Protein AF-A0A9X0H6T0-F1 (afdb_monomer)

Organism: NCBI:txid264455

Foldseek 3Di:
DPQQKFKFKAKAALQCQAPVRDRDDAFFKDFQPQADLDLDPPRFDKGFTLQWFFCPRHDPPLSIKMWIWMDGPVQWDDHPGTRMTTGGMTGTDHIDDPLVNLVVSVVCVVVSPPDDDPDDPDDDDDDDDDDDDRDIGDSVVSPPPDDDDDDDDDDPDAAEEEEREQEEAEEEANYEYEYHDQYEYEYEHNYEYHYHHNYEYEYEENYEYEEYANYEYEYEACYEYEYAHQYEYEYEYNYEYEYYACYEYEYEENYEYEEHAQYEYEYEECYEYEYAHCYEEEYEYNYEYAYAACYEYEYEHNYHYHDYHQYFYYYHDDDDDDDDDDDPRVGPDDDDDDDDD

Secondary structure (DSSP, 8-state):
----EEEEEEEE-TTSB-TTS-B--SSSEEE-TT---SSSSSSSEEEEETTEEESTTS---TTPEEEEEEEEGGG-EE-SSTTEEEESEEEEEEEE-HHHHHHHHHHHGGGG--SPPPPP---PPPS------PPEEESGGGS---------S------EEE--BS-EEE--TT-EEE--BT-EEE--TT-EEEE-TT-EEE--SS-EEEE-TT-EEE--SS-EEE--TT-EEE--TT-EEE--TT-EEE--SS-EEE--TT-EEE--SS-EEE--TT-EEE--TT-EEE--TT-EEEE-TT-EEEPPTT-EEEE-PPPPSS-----------PPPPPPP-

Radius of gyration: 29.25 Å; Cα contacts (8 Å, |Δi|>4): 950; chains: 1; bounding box: 93×57×87 Å

Solvent-accessible surface area (backbone atoms only — not comparable to full-atom values): 17623 Å² total; per-residue (Å²): 129,86,77,57,47,44,51,30,29,37,49,21,41,75,82,30,27,35,100,84,67,53,66,55,61,74,71,42,76,43,71,42,92,66,54,48,104,58,72,58,78,64,43,41,41,67,29,20,45,70,39,30,24,59,35,87,85,46,66,83,54,74,60,33,30,19,33,31,24,41,30,50,56,90,57,56,40,71,38,92,52,57,41,32,31,34,29,46,56,35,36,34,76,41,67,43,30,69,66,58,37,41,49,52,47,64,74,48,50,68,82,56,57,88,64,84,80,77,79,85,81,85,78,79,85,77,88,86,77,95,69,89,80,73,62,67,38,50,52,71,73,74,65,78,85,74,83,87,90,84,88,88,73,92,72,80,68,59,39,76,48,77,47,50,53,64,39,80,48,80,35,51,49,48,12,40,41,33,39,17,33,49,11,37,39,38,34,25,34,51,15,40,38,36,35,18,42,50,9,39,38,37,37,24,34,54,16,40,39,41,37,22,39,50,11,40,39,38,38,30,35,52,18,41,39,39,38,22,41,50,12,40,40,37,33,26,37,52,16,38,39,39,38,18,44,50,9,38,39,38,35,23,32,54,15,40,39,39,37,19,42,49,10,40,39,38,39,26,33,53,17,41,37,40,37,21,44,50,11,40,38,38,36,28,36,52,13,40,39,38,40,16,42,51,10,40,38,37,31,22,33,84,41,50,78,45,78,25,65,66,15,43,53,46,72,52,66,85,89,74,94,84,75,96,78,76,86,67,73,53,64,74,70,82,75,81,85,78,85,80,132

Mean predicted aligned error: 17.88 Å

Structure (mmCIF, N/CA/C/O backbone):
data_AF-A0A9X0H6T0-F1
#
_entry.id   AF-A0A9X0H6T0-F1
#
loop_
_atom_site.group_PDB
_atom_site.id
_atom_site.type_symbol
_atom_site.label_atom_id
_atom_site.label_alt_id
_atom_site.label_comp_id
_atom_site.label_asym_id
_atom_site.label_entity_id
_atom_site.label_seq_id
_atom_site.pdbx_PDB_ins_code
_atom_site.Cartn_x
_atom_site.Cartn_y
_atom_site.Cartn_z
_atom_site.occupancy
_atom_site.B_iso_or_equiv
_atom_site.auth_seq_id
_atom_site.auth_comp_id
_atom_site.auth_asym_id
_atom_site.auth_atom_id
_atom_site.pdbx_PDB_model_num
ATOM 1 N N . MET A 1 1 ? -39.342 -4.356 33.464 1.00 44.50 1 MET A N 1
ATOM 2 C CA . MET A 1 1 ? -38.281 -3.456 33.960 1.00 44.50 1 MET A CA 1
ATOM 3 C C . MET A 1 1 ? -37.390 -3.161 32.772 1.00 44.50 1 MET A C 1
ATOM 5 O O . MET A 1 1 ? -36.881 -4.116 32.200 1.00 44.50 1 MET A O 1
ATOM 9 N N . ASN A 1 2 ? -37.275 -1.907 32.333 1.00 51.91 2 ASN A N 1
ATOM 10 C CA . ASN A 1 2 ? -36.242 -1.563 31.354 1.00 51.91 2 ASN A CA 1
ATOM 11 C C . ASN A 1 2 ? -34.900 -1.753 32.063 1.00 51.91 2 ASN A C 1
ATOM 13 O O . ASN A 1 2 ? -34.651 -1.075 33.057 1.00 51.91 2 ASN A O 1
ATOM 17 N N . LEU A 1 3 ? -34.093 -2.724 31.628 1.00 61.84 3 LEU A N 1
ATOM 18 C CA . LEU A 1 3 ? -32.718 -2.822 32.105 1.00 61.84 3 LEU A CA 1
ATOM 19 C C . LEU A 1 3 ? -31.981 -1.597 31.572 1.00 61.84 3 LEU A C 1
ATOM 21 O O . LEU A 1 3 ? -31.844 -1.438 30.360 1.00 61.84 3 LEU A O 1
ATOM 25 N N . GLU A 1 4 ? -31.541 -0.732 32.478 1.00 87.62 4 GLU A N 1
ATOM 26 C CA . GLU A 1 4 ? -30.654 0.372 32.142 1.00 87.62 4 GLU A CA 1
ATOM 27 C C . GLU A 1 4 ? -29.337 -0.218 31.619 1.00 87.62 4 GLU A C 1
ATOM 29 O O . GLU A 1 4 ? -28.730 -1.080 32.264 1.00 87.62 4 GLU A O 1
ATOM 34 N N . LYS A 1 5 ? -28.936 0.183 30.412 1.00 90.81 5 LYS A N 1
ATOM 35 C CA . LYS A 1 5 ? -27.735 -0.305 29.726 1.00 90.81 5 LYS A CA 1
ATOM 36 C C . LYS A 1 5 ? -26.716 0.821 29.593 1.00 90.81 5 LYS A C 1
ATOM 38 O O . LYS A 1 5 ? -27.091 1.980 29.455 1.00 90.81 5 LYS A O 1
ATOM 43 N N . ALA A 1 6 ? -25.441 0.461 29.565 1.00 92.69 6 ALA A N 1
ATOM 44 C CA . ALA A 1 6 ? -24.338 1.356 29.255 1.00 92.69 6 ALA A CA 1
ATOM 45 C C . ALA A 1 6 ? -23.463 0.786 28.136 1.00 92.69 6 ALA A C 1
ATOM 47 O O . ALA A 1 6 ? -23.400 -0.431 27.943 1.00 92.69 6 ALA A O 1
ATOM 48 N N . LEU A 1 7 ? -22.771 1.673 27.419 1.00 94.38 7 LEU A N 1
ATOM 49 C CA . LEU A 1 7 ? -21.780 1.290 26.419 1.00 94.38 7 LEU A CA 1
ATOM 50 C C . LEU A 1 7 ? -20.394 1.203 27.057 1.00 94.38 7 LEU A C 1
ATOM 52 O O . LEU A 1 7 ? -19.976 2.104 27.785 1.00 94.38 7 LEU A O 1
ATOM 56 N N . VAL A 1 8 ? -19.673 0.131 26.746 1.00 94.75 8 VAL A N 1
ATOM 57 C CA . VAL A 1 8 ? -18.304 -0.110 27.197 1.00 94.75 8 VAL A CA 1
ATOM 58 C C . VAL A 1 8 ? -17.400 -0.327 25.989 1.00 94.75 8 VAL A C 1
ATOM 60 O O . VAL A 1 8 ? -17.709 -1.131 25.106 1.00 94.75 8 VAL A O 1
ATOM 63 N N . LEU A 1 9 ? -16.284 0.400 25.960 1.00 94.75 9 LEU A N 1
ATOM 64 C CA . LEU A 1 9 ? -15.280 0.355 24.905 1.00 94.75 9 LEU A CA 1
ATOM 65 C C . LEU A 1 9 ? -14.114 -0.538 25.303 1.00 94.75 9 LEU A C 1
ATOM 67 O O . LEU A 1 9 ? -13.564 -0.398 26.393 1.00 94.75 9 LEU A O 1
ATOM 71 N N . ARG A 1 10 ? -13.667 -1.402 24.400 1.00 92.81 10 ARG A N 1
ATOM 72 C CA . ARG A 1 10 ? -12.435 -2.166 24.591 1.00 92.81 10 ARG A CA 1
ATOM 73 C C . ARG A 1 10 ? -11.685 -2.358 23.284 1.00 92.81 10 ARG A C 1
ATOM 75 O O . ARG A 1 10 ? -12.195 -2.050 22.210 1.00 92.81 10 ARG A O 1
ATOM 82 N N . THR A 1 11 ? -10.498 -2.945 23.391 1.00 92.50 11 THR A N 1
ATOM 83 C CA . THR A 1 11 ? -9.749 -3.446 22.237 1.00 92.50 11 THR A CA 1
ATOM 84 C C . THR A 1 11 ? -9.553 -4.961 22.311 1.00 92.50 11 THR A C 1
ATOM 86 O O . THR A 1 11 ? -9.572 -5.559 23.397 1.00 92.50 11 THR A O 1
ATOM 89 N N . CYS A 1 12 ? -9.400 -5.564 21.137 1.00 86.75 12 CYS A N 1
ATOM 90 C CA . CYS A 1 12 ? -9.028 -6.954 20.893 1.00 86.75 12 CYS A CA 1
ATOM 91 C C . CYS A 1 12 ? -7.911 -6.991 19.833 1.00 86.75 12 CYS A C 1
ATOM 93 O O . CYS A 1 12 ? -7.719 -6.024 19.097 1.00 86.75 12 CYS A O 1
ATOM 95 N N . ALA A 1 13 ? -7.191 -8.104 19.721 1.00 81.44 13 ALA A N 1
ATOM 96 C CA . ALA A 1 13 ? -6.290 -8.376 18.605 1.00 81.44 13 ALA A CA 1
ATOM 97 C C . ALA A 1 13 ? -7.060 -8.495 17.272 1.00 81.44 13 ALA A C 1
ATOM 99 O O . ALA A 1 13 ? -8.292 -8.586 17.251 1.00 81.44 13 ALA A O 1
ATOM 100 N N . ASN A 1 14 ? -6.338 -8.526 16.147 1.00 80.06 14 ASN A N 1
ATOM 101 C CA . ASN A 1 14 ? -6.923 -8.588 14.800 1.00 80.06 14 ASN A CA 1
ATOM 102 C C . ASN A 1 14 ? -7.866 -9.789 14.573 1.00 80.06 14 ASN A C 1
ATOM 104 O O . ASN A 1 14 ? -8.837 -9.690 13.821 1.00 80.06 14 ASN A O 1
ATOM 108 N N . ASN A 1 15 ? -7.617 -10.893 15.277 1.00 74.31 15 ASN A N 1
ATOM 109 C CA . ASN A 1 15 ? -8.391 -12.130 15.274 1.00 74.31 15 ASN A CA 1
ATOM 110 C C . ASN A 1 15 ? -9.520 -12.126 16.321 1.00 74.31 15 ASN A C 1
ATOM 112 O O . ASN A 1 15 ? -10.065 -13.183 16.628 1.00 74.31 15 ASN A O 1
ATOM 116 N N . MET A 1 16 ? -9.843 -10.957 16.885 1.00 82.31 16 MET A N 1
ATOM 117 C CA . MET A 1 16 ? -10.808 -10.739 17.966 1.00 82.31 16 MET A CA 1
ATOM 118 C C . MET A 1 16 ? -10.436 -11.369 19.316 1.00 82.31 16 MET A C 1
ATOM 120 O O . MET A 1 16 ? -11.245 -11.331 20.241 1.00 82.31 16 MET A O 1
ATOM 124 N N . ALA A 1 17 ? -9.227 -11.912 19.483 1.00 73.00 17 ALA A N 1
ATOM 125 C CA . ALA A 1 17 ? -8.770 -12.393 20.784 1.00 73.00 17 ALA A CA 1
ATOM 126 C C . ALA A 1 17 ? -8.516 -11.222 21.744 1.00 73.00 17 ALA A C 1
ATOM 128 O O . ALA A 1 17 ? -7.924 -10.212 21.365 1.00 73.00 17 ALA A O 1
ATOM 129 N N . ASP A 1 18 ? -8.937 -11.344 22.998 1.00 71.62 18 ASP A N 1
ATOM 130 C CA . ASP A 1 18 ? -8.492 -10.446 24.058 1.00 71.62 18 ASP A CA 1
ATOM 131 C C . ASP A 1 18 ? -7.174 -10.902 24.705 1.00 71.62 18 ASP A C 1
ATOM 133 O O . ASP A 1 18 ? -6.607 -11.941 24.363 1.00 71.62 18 ASP A O 1
ATOM 137 N N . HIS A 1 19 ? -6.677 -10.115 25.663 1.00 64.62 19 HIS A N 1
ATOM 138 C CA . HIS A 1 19 ? -5.445 -10.405 26.404 1.00 64.62 19 HIS A CA 1
ATOM 139 C C . HIS A 1 19 ? -5.486 -11.723 27.196 1.00 64.62 19 HIS A C 1
ATOM 141 O O . HIS A 1 19 ? -4.435 -12.236 27.570 1.00 64.62 19 HIS A O 1
ATOM 147 N N . CYS A 1 20 ? -6.675 -12.279 27.441 1.00 59.59 20 CYS A N 1
ATOM 148 C CA . CYS A 1 20 ? -6.873 -13.554 28.123 1.00 59.59 20 CYS A CA 1
ATOM 149 C C . CYS A 1 20 ? -7.092 -14.717 27.138 1.00 59.59 20 CYS A C 1
ATOM 151 O O . CYS A 1 20 ? -7.359 -15.838 27.568 1.00 59.59 20 CYS A O 1
ATOM 153 N N . GLY A 1 21 ? -6.983 -14.469 25.827 1.00 55.81 21 GLY A N 1
ATOM 154 C CA . GLY A 1 21 ? -7.169 -15.469 24.778 1.00 55.81 21 GLY A CA 1
ATOM 155 C C . GLY A 1 21 ? -8.631 -15.779 24.447 1.00 55.81 21 GLY A C 1
ATOM 156 O O . GLY A 1 21 ? -8.889 -16.691 23.661 1.00 55.81 21 GLY A O 1
ATOM 157 N N . LEU A 1 22 ? -9.598 -15.041 25.005 1.00 64.00 22 LEU A N 1
ATOM 158 C CA . LEU A 1 22 ? -11.003 -15.178 24.629 1.00 64.00 22 LEU A CA 1
ATOM 159 C C . LEU A 1 22 ? -11.230 -14.488 23.284 1.00 64.00 22 LEU A C 1
ATOM 161 O O . LEU A 1 22 ? -10.976 -13.295 23.142 1.00 64.00 22 LEU A O 1
ATOM 165 N N . VAL A 1 23 ? -11.753 -15.224 22.304 1.00 70.19 23 VAL A N 1
ATOM 166 C CA . VAL A 1 23 ? -12.129 -14.662 21.002 1.00 70.19 23 VAL A CA 1
ATOM 167 C C . VAL A 1 23 ? -13.522 -14.045 21.094 1.00 70.19 23 VAL A C 1
ATOM 169 O O . VAL A 1 23 ? -14.511 -14.741 21.333 1.00 70.19 23 VAL A O 1
ATOM 172 N N . TRP A 1 24 ? -13.593 -12.731 20.907 1.00 74.75 24 TRP A N 1
ATOM 173 C CA . TRP A 1 24 ? -14.830 -11.967 20.953 1.00 74.75 24 TRP A CA 1
ATOM 174 C C . TRP A 1 24 ? -15.648 -12.162 19.666 1.00 74.75 24 TRP A C 1
ATOM 176 O O . TRP A 1 24 ? -15.104 -12.092 18.562 1.00 74.75 24 TRP A O 1
ATOM 186 N N . PRO A 1 25 ? -16.966 -12.391 19.769 1.00 67.06 25 PRO A N 1
ATOM 187 C CA . PRO A 1 25 ? -17.835 -12.439 18.604 1.00 67.06 25 PRO A CA 1
ATOM 188 C C . PRO A 1 25 ? -18.005 -11.051 17.976 1.00 67.06 25 PRO A C 1
ATOM 190 O O . PRO A 1 25 ? -17.952 -10.034 18.662 1.00 67.06 25 PRO A O 1
ATOM 193 N N . VAL A 1 26 ? -18.280 -11.009 16.672 1.00 60.22 26 VAL A N 1
ATOM 194 C CA . VAL A 1 26 ? -18.415 -9.746 15.924 1.00 60.22 26 VAL A CA 1
ATOM 195 C C . VAL A 1 26 ? -19.796 -9.090 16.104 1.00 60.22 26 VAL A C 1
ATOM 197 O O . VAL A 1 26 ? -19.906 -7.874 15.990 1.00 60.22 26 VAL A O 1
ATOM 200 N N . SER A 1 27 ? -20.852 -9.855 16.418 1.00 57.66 27 SER A N 1
ATOM 201 C CA . SER A 1 27 ? -22.222 -9.313 16.537 1.00 57.66 27 SER A CA 1
ATOM 202 C C . SER A 1 27 ? -23.197 -10.194 17.338 1.00 57.66 27 SER A C 1
ATOM 204 O O . SER A 1 27 ? -24.360 -10.353 16.970 1.00 57.66 27 SER A O 1
ATOM 206 N N . VAL A 1 28 ? -22.746 -10.788 18.449 1.00 74.50 28 VAL A N 1
ATOM 207 C CA . VAL A 1 28 ? -23.616 -11.525 19.390 1.00 74.50 28 VAL A CA 1
ATOM 208 C C . VAL A 1 28 ? -23.174 -11.320 20.845 1.00 74.50 28 VAL A C 1
ATOM 210 O O . VAL A 1 28 ? -22.251 -10.560 21.141 1.00 74.50 28 VAL A O 1
ATOM 213 N N . THR A 1 29 ? -23.866 -11.974 21.779 1.00 77.81 29 THR A N 1
ATOM 214 C CA . THR A 1 29 ? -23.509 -11.996 23.199 1.00 77.81 29 THR A CA 1
ATOM 215 C C . THR A 1 29 ? -22.153 -12.664 23.436 1.00 77.81 29 THR A C 1
ATOM 217 O O . THR A 1 29 ? -21.866 -13.724 22.886 1.00 77.81 29 THR A O 1
ATOM 220 N N . VAL A 1 30 ? -21.358 -12.061 24.314 1.00 77.19 30 VAL A N 1
ATOM 221 C CA . VAL A 1 30 ? -20.080 -12.568 24.821 1.00 77.19 30 VAL A CA 1
ATOM 222 C C . VAL A 1 30 ? -20.158 -12.710 26.335 1.00 77.19 30 VAL A C 1
ATOM 224 O O . VAL A 1 30 ? -20.736 -11.855 27.005 1.00 77.19 30 VAL A O 1
ATOM 227 N N . GLU A 1 31 ? -19.598 -13.789 26.878 1.00 76.75 31 GLU A N 1
ATOM 228 C CA . GLU A 1 31 ? -19.676 -14.109 28.304 1.00 76.75 31 GLU A CA 1
ATOM 229 C C . GLU A 1 31 ? -18.356 -14.682 28.832 1.00 76.75 31 GLU A C 1
ATOM 231 O O . GLU A 1 31 ? -17.746 -15.555 28.210 1.00 76.75 31 GLU A O 1
ATOM 236 N N . CYS A 1 32 ? -17.937 -14.223 30.013 1.00 71.81 32 CYS A N 1
ATOM 237 C CA . CYS A 1 32 ? -16.833 -14.806 30.764 1.00 71.81 32 CYS A CA 1
ATOM 238 C C . CYS A 1 32 ? -17.325 -15.997 31.602 1.00 71.81 32 CYS A C 1
ATOM 240 O O . CYS A 1 32 ? -18.041 -15.827 32.587 1.00 71.81 32 CYS A O 1
ATOM 242 N N . ARG A 1 33 ? -16.892 -17.215 31.251 1.00 65.06 33 ARG A N 1
ATOM 243 C CA . ARG A 1 33 ? -17.292 -18.457 31.948 1.00 65.06 33 ARG A CA 1
ATOM 244 C C . ARG A 1 33 ? -16.685 -18.625 33.342 1.00 65.06 33 ARG A C 1
ATOM 246 O O . ARG A 1 33 ? -17.201 -19.399 34.139 1.00 65.06 33 ARG A O 1
ATOM 253 N N . HIS A 1 34 ? -15.594 -17.921 33.628 1.00 71.50 34 HIS A N 1
ATOM 254 C CA . HIS A 1 34 ? -14.871 -17.994 34.900 1.00 71.50 34 HIS A CA 1
ATOM 255 C C . HIS A 1 34 ? -15.096 -16.742 35.752 1.00 71.50 34 HIS A C 1
ATOM 257 O O . HIS A 1 34 ? -14.204 -16.341 36.489 1.00 71.50 34 HIS A O 1
ATOM 263 N N . TRP A 1 35 ? -16.267 -16.112 35.623 1.00 76.12 35 TRP A N 1
ATOM 264 C CA . TRP A 1 35 ? -16.598 -14.852 36.282 1.00 76.12 35 TRP A CA 1
ATOM 265 C C . TRP A 1 35 ? -16.387 -14.882 37.800 1.00 76.12 35 TRP A C 1
ATOM 267 O O . TRP A 1 35 ? -16.868 -15.778 38.495 1.00 76.12 35 TRP A O 1
ATOM 277 N N . GLN A 1 36 ? -15.727 -13.844 38.317 1.00 71.12 36 GLN A N 1
ATOM 278 C CA . GLN A 1 36 ? -15.657 -13.549 39.743 1.00 71.12 36 GLN A CA 1
ATOM 279 C C . GLN A 1 36 ? -15.998 -12.073 40.001 1.00 71.12 36 GLN A C 1
ATOM 281 O O . GLN A 1 36 ? -15.315 -11.195 39.460 1.00 71.12 36 GLN A O 1
ATOM 286 N N . PRO A 1 37 ? -16.991 -11.766 40.861 1.00 85.44 37 PRO A N 1
ATOM 287 C CA . PRO A 1 37 ? -17.432 -10.400 41.143 1.00 85.44 37 PRO A CA 1
ATOM 288 C C . PRO A 1 37 ? -16.488 -9.682 42.124 1.00 85.44 37 PRO A C 1
ATOM 290 O O . PRO A 1 37 ? -16.865 -9.279 43.222 1.00 85.44 37 PRO A O 1
ATOM 293 N N . THR A 1 38 ? -15.225 -9.549 41.730 1.00 83.38 38 THR A N 1
ATOM 294 C CA . THR A 1 38 ? -14.158 -8.875 42.477 1.00 83.38 38 THR A CA 1
ATOM 295 C C . THR A 1 38 ? -13.720 -7.606 41.748 1.00 83.38 38 THR A C 1
ATOM 297 O O . THR A 1 38 ? -13.957 -7.449 40.550 1.00 83.38 38 THR A O 1
ATOM 300 N N . LYS A 1 39 ? -13.023 -6.712 42.458 1.00 82.44 39 LYS A N 1
ATOM 301 C CA . LYS A 1 39 ? -12.388 -5.522 41.863 1.00 82.44 39 LYS A CA 1
ATOM 302 C C . LYS A 1 39 ? -11.040 -5.811 41.182 1.00 82.44 39 LYS A C 1
ATOM 304 O O . LYS A 1 39 ? -10.372 -4.879 40.757 1.00 82.44 39 LYS A O 1
ATOM 309 N N . ALA A 1 40 ? -10.624 -7.074 41.104 1.00 72.00 40 ALA A N 1
ATOM 310 C CA . ALA A 1 40 ? -9.456 -7.471 40.323 1.00 72.00 40 ALA A CA 1
ATOM 311 C C . ALA A 1 40 ? -9.839 -7.600 38.839 1.00 72.00 40 ALA A C 1
ATOM 313 O O . ALA A 1 40 ? -10.963 -8.005 38.543 1.00 72.00 40 ALA A O 1
ATOM 314 N N . HIS A 1 41 ? -8.916 -7.286 37.922 1.00 67.56 41 HIS A N 1
ATOM 315 C CA . HIS A 1 41 ? -9.135 -7.382 36.464 1.00 67.56 41 HIS A CA 1
ATOM 316 C C . HIS A 1 41 ? -9.386 -8.804 35.975 1.00 67.56 41 HIS A C 1
ATOM 318 O O . HIS A 1 41 ? -10.102 -9.013 35.000 1.00 67.56 41 HIS A O 1
ATOM 324 N N . GLU A 1 42 ? -8.791 -9.783 36.648 1.00 69.56 42 GLU A N 1
ATOM 325 C CA . GLU A 1 42 ? -8.946 -11.191 36.316 1.00 69.56 42 GLU A CA 1
ATOM 326 C C . GLU A 1 42 ? -10.410 -11.641 36.393 1.00 69.56 42 GLU A C 1
ATOM 328 O O . GLU A 1 42 ? -11.246 -11.065 37.105 1.00 69.56 42 GLU A O 1
ATOM 333 N N . ASN A 1 43 ? -10.712 -12.727 35.682 1.00 69.75 43 ASN A N 1
ATOM 334 C CA . ASN A 1 43 ? -11.974 -13.443 35.834 1.00 69.75 43 ASN A CA 1
ATOM 335 C C . ASN A 1 43 ? -13.197 -12.556 35.540 1.00 69.75 43 ASN A C 1
ATOM 337 O O . ASN A 1 43 ? -14.196 -12.568 36.258 1.00 69.75 43 ASN A O 1
ATOM 341 N N . GLY A 1 44 ? -13.104 -11.755 34.480 1.00 74.44 44 GLY A N 1
ATOM 342 C CA . GLY A 1 44 ? -14.188 -10.937 33.956 1.00 74.44 44 GLY A CA 1
ATOM 343 C C . GLY A 1 44 ? -13.825 -10.297 32.622 1.00 74.44 44 GLY A C 1
ATOM 344 O O . GLY A 1 44 ? -12.665 -10.287 32.217 1.00 74.4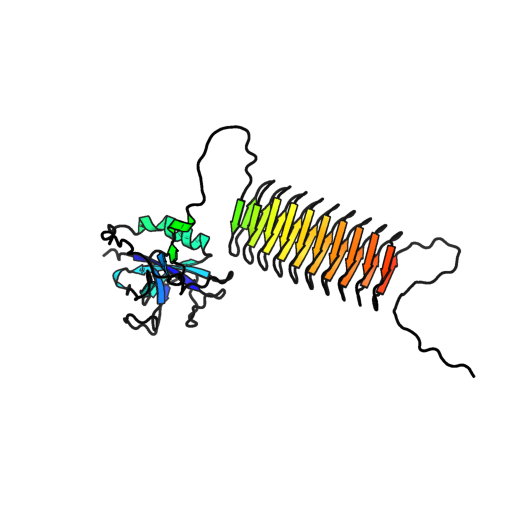4 44 GLY A O 1
ATOM 345 N N . LEU A 1 45 ? -14.833 -9.785 31.924 1.00 84.38 45 LEU A N 1
ATOM 346 C CA . LEU A 1 45 ? -14.636 -8.924 30.761 1.00 84.38 45 LEU A CA 1
ATOM 347 C C . LEU A 1 45 ? -14.411 -7.495 31.267 1.00 84.38 45 LEU A C 1
ATOM 349 O O . LEU A 1 45 ? -15.005 -7.115 32.276 1.00 84.38 45 LEU A O 1
ATOM 353 N N . ALA A 1 46 ? -13.586 -6.707 30.580 1.00 88.69 46 ALA A N 1
ATOM 354 C CA . ALA A 1 46 ? -13.270 -5.347 31.004 1.00 88.69 46 ALA A CA 1
ATOM 355 C C . ALA A 1 46 ? -13.213 -4.366 29.829 1.00 88.69 46 ALA A C 1
ATOM 357 O O . ALA A 1 46 ? -12.961 -4.753 28.684 1.00 88.69 46 ALA A O 1
ATOM 358 N N . GLY A 1 47 ? -13.438 -3.090 30.134 1.00 91.31 47 GLY A N 1
ATOM 359 C CA . GLY A 1 47 ? -13.304 -1.986 29.191 1.00 91.31 47 GLY A CA 1
ATOM 360 C C . GLY A 1 47 ? -13.625 -0.635 29.827 1.00 91.31 47 GLY A C 1
ATOM 361 O O . GLY A 1 47 ? -13.930 -0.551 31.017 1.00 91.31 47 GLY A O 1
ATOM 362 N N . LEU A 1 48 ? -13.562 0.419 29.019 1.00 93.56 48 LEU A N 1
ATOM 363 C CA . LEU A 1 48 ? -13.843 1.792 29.417 1.00 93.56 48 LEU A CA 1
ATOM 364 C C . LEU A 1 48 ? -15.330 2.106 29.320 1.00 93.56 48 LEU A C 1
ATOM 366 O O . LEU A 1 48 ? -15.919 2.076 28.234 1.00 93.56 48 LEU A O 1
ATOM 370 N N . LEU A 1 49 ? -15.925 2.470 30.449 1.00 93.50 49 LEU A N 1
ATOM 371 C CA . LEU A 1 49 ? -17.298 2.941 30.509 1.00 93.50 49 LEU A CA 1
ATOM 372 C C . LEU A 1 49 ? -17.435 4.232 29.690 1.00 93.50 49 LEU A C 1
ATOM 374 O O . LEU A 1 49 ? -16.686 5.188 29.882 1.00 93.50 49 LEU A O 1
ATOM 378 N N . TRP A 1 50 ? -18.372 4.243 28.742 1.00 90.62 50 TRP A N 1
ATOM 379 C CA . TRP A 1 50 ? -18.577 5.327 27.771 1.00 90.62 50 TRP A CA 1
ATOM 380 C C . TRP A 1 50 ? -17.350 5.673 26.917 1.00 90.62 50 TRP A C 1
ATOM 382 O O . TRP A 1 50 ? -17.323 6.734 26.296 1.00 90.62 50 TRP A O 1
ATOM 392 N N . GLY A 1 51 ? -16.342 4.795 26.874 1.00 88.12 51 GLY A N 1
ATOM 393 C CA . GLY A 1 51 ? -15.076 5.083 26.207 1.00 88.12 51 GLY A CA 1
ATOM 394 C C . GLY A 1 51 ? -14.327 6.264 26.821 1.00 88.12 51 GLY A C 1
ATOM 395 O O . GLY A 1 51 ? -13.683 7.001 26.086 1.00 88.12 51 GLY A O 1
ATOM 396 N N . VAL A 1 52 ? -14.438 6.474 28.136 1.00 86.62 52 VAL A N 1
ATOM 397 C CA . VAL A 1 52 ? -13.712 7.525 28.860 1.00 86.62 52 VAL A CA 1
ATOM 398 C C . VAL A 1 52 ? -12.910 6.887 29.987 1.00 86.62 52 VAL A C 1
ATOM 400 O O . VAL A 1 52 ? -13.475 6.156 30.795 1.00 86.62 52 VAL A O 1
ATOM 403 N N . GLY A 1 53 ? -11.607 7.164 30.060 1.00 87.38 53 GLY A N 1
ATOM 404 C CA . GLY A 1 53 ? -10.750 6.701 31.153 1.00 87.38 53 GLY A CA 1
ATOM 405 C C . GLY A 1 53 ? -9.304 6.445 30.741 1.00 87.38 53 GLY A C 1
ATOM 406 O O . GLY A 1 53 ? -8.791 7.044 29.801 1.00 87.38 53 GLY A O 1
ATOM 407 N N . THR A 1 54 ? -8.612 5.572 31.469 1.00 82.00 54 THR A N 1
ATOM 408 C CA . THR A 1 54 ? -7.209 5.244 31.178 1.00 82.00 54 THR A CA 1
ATOM 409 C C . THR A 1 54 ? -7.056 4.509 29.842 1.00 82.00 54 THR A C 1
ATOM 411 O O . THR A 1 54 ? -7.793 3.572 29.549 1.00 82.00 54 THR A O 1
ATOM 414 N N . SER A 1 55 ? -6.064 4.884 29.031 1.00 79.75 55 SER A N 1
ATOM 415 C CA . SER A 1 55 ? -5.736 4.139 27.805 1.00 79.75 55 SER A CA 1
ATOM 416 C C . SER A 1 55 ? -4.828 2.927 28.049 1.00 79.75 55 SER A C 1
ATOM 418 O O . SER A 1 55 ? -4.629 2.131 27.137 1.00 79.75 55 SER A O 1
ATOM 420 N N . ALA A 1 56 ? -4.310 2.742 29.271 1.00 78.81 56 ALA A N 1
ATOM 421 C CA . ALA A 1 56 ? -3.281 1.743 29.586 1.00 78.81 56 ALA A CA 1
ATOM 422 C C . ALA A 1 56 ? -3.692 0.281 29.306 1.00 78.81 56 ALA A C 1
ATOM 424 O O . ALA A 1 56 ? -2.831 -0.583 29.167 1.00 78.81 56 ALA A O 1
ATOM 425 N N . PHE A 1 57 ? -4.997 0.007 29.218 1.00 78.81 57 PHE A N 1
ATOM 426 C CA . PHE A 1 57 ? -5.565 -1.321 28.942 1.00 78.81 57 PHE A CA 1
ATOM 427 C C . PHE A 1 57 ? -6.154 -1.437 27.531 1.00 78.81 57 PHE A C 1
ATOM 429 O O . PHE A 1 57 ? -6.845 -2.407 27.217 1.00 78.81 57 PHE A O 1
ATOM 436 N N . LEU A 1 58 ? -5.913 -0.436 26.682 1.00 85.56 58 LEU A N 1
ATOM 437 C CA . LEU A 1 58 ? -6.273 -0.468 25.277 1.00 85.56 58 LEU A CA 1
ATOM 438 C C . LEU A 1 58 ? -5.023 -0.717 24.439 1.00 85.56 58 LEU A C 1
ATOM 440 O O . LEU A 1 58 ? -3.982 -0.091 24.623 1.00 85.56 58 LEU A O 1
ATOM 444 N N . SER A 1 59 ? -5.136 -1.622 23.477 1.00 79.38 59 SER A N 1
ATOM 445 C CA . SER A 1 59 ? -4.112 -1.805 22.470 1.00 79.38 59 SER A CA 1
ATOM 4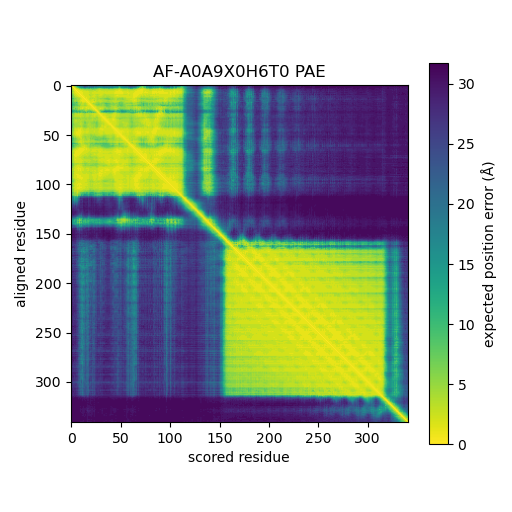46 C C . SER A 1 59 ? -4.124 -0.630 21.496 1.00 79.38 59 SER A C 1
ATOM 448 O O . SER A 1 59 ? -5.139 -0.322 20.872 1.00 79.38 59 SER A O 1
ATOM 450 N N . VAL A 1 60 ? -2.961 -0.002 21.346 1.00 70.06 60 VAL A N 1
ATOM 451 C CA . VAL A 1 60 ? -2.693 1.026 20.331 1.00 70.06 60 VAL A CA 1
ATOM 452 C C . VAL A 1 60 ? -2.093 0.434 19.052 1.00 70.06 60 VAL A C 1
ATOM 454 O O . VAL A 1 60 ? -1.670 1.179 18.170 1.00 70.06 60 VAL A O 1
ATOM 457 N N . HIS A 1 61 ? -2.031 -0.899 18.936 1.00 69.31 61 HIS A N 1
ATOM 458 C CA . HIS A 1 61 ? -1.589 -1.540 17.702 1.00 69.31 61 HIS A CA 1
ATOM 459 C C . HIS A 1 61 ? -2.541 -1.189 16.555 1.00 69.31 61 HIS A C 1
ATOM 461 O O . HIS A 1 61 ? -3.759 -1.154 16.726 1.00 69.31 61 HIS A O 1
ATOM 467 N N . ALA A 1 62 ? -1.979 -0.932 15.372 1.00 63.22 62 ALA A N 1
ATOM 468 C CA . ALA A 1 62 ? -2.743 -0.497 14.202 1.00 63.22 62 ALA A CA 1
ATOM 469 C C . ALA A 1 62 ? -3.773 -1.539 13.722 1.00 63.22 62 ALA A C 1
ATOM 471 O O . ALA A 1 62 ? -4.732 -1.188 13.040 1.00 63.22 62 ALA A O 1
ATOM 472 N N . ASP A 1 63 ? -3.589 -2.812 14.076 1.00 69.38 63 ASP A N 1
ATOM 473 C CA . ASP A 1 63 ? -4.491 -3.917 13.756 1.00 69.38 63 ASP A CA 1
ATOM 474 C C . ASP A 1 63 ? -5.440 -4.293 14.912 1.00 69.38 63 ASP A C 1
ATOM 476 O O . ASP A 1 63 ? -6.215 -5.246 14.785 1.00 69.38 63 ASP A O 1
ATOM 480 N N . ALA A 1 64 ? -5.424 -3.545 16.023 1.00 80.69 64 ALA A N 1
ATOM 481 C CA . ALA A 1 64 ? -6.349 -3.754 17.128 1.00 80.69 64 ALA A CA 1
ATOM 482 C C . ALA A 1 64 ? -7.798 -3.468 16.700 1.00 80.69 64 ALA A C 1
ATOM 484 O O . ALA A 1 64 ? -8.108 -2.466 16.052 1.00 80.69 64 ALA A O 1
ATOM 485 N N . ARG A 1 65 ? -8.714 -4.344 17.106 1.00 87.56 65 ARG A N 1
ATOM 486 C CA . ARG A 1 65 ? -10.155 -4.201 16.896 1.00 87.56 65 ARG A CA 1
ATOM 487 C C . ARG A 1 65 ? -10.768 -3.449 18.058 1.00 87.56 65 ARG A C 1
ATOM 489 O O . ARG A 1 65 ? -10.663 -3.896 19.196 1.00 87.56 65 ARG A O 1
ATOM 496 N N . TRP A 1 66 ? -11.426 -2.335 17.771 1.00 91.56 66 TRP A N 1
ATOM 497 C CA . TRP A 1 66 ? -12.156 -1.547 18.755 1.00 91.56 66 TRP A CA 1
ATOM 498 C C . TRP A 1 66 ? -13.589 -2.054 18.824 1.00 91.56 66 TRP A C 1
ATOM 500 O O . TRP A 1 66 ? -14.313 -2.057 17.828 1.00 91.56 66 TRP A O 1
ATOM 510 N N . VAL A 1 67 ? -13.977 -2.516 20.006 1.00 91.75 67 VAL A N 1
ATOM 511 C CA . VAL A 1 67 ? -15.262 -3.164 20.253 1.00 91.75 67 VAL A CA 1
ATOM 512 C C . VAL A 1 67 ? -16.068 -2.287 21.199 1.00 91.75 67 VAL A C 1
ATOM 514 O O . VAL A 1 67 ? -15.611 -1.985 22.303 1.00 91.75 67 VAL A O 1
ATOM 517 N N . VAL A 1 68 ? -17.273 -1.905 20.776 1.00 93.62 68 VAL A N 1
ATOM 518 C CA . VAL A 1 68 ? -18.282 -1.318 21.661 1.00 93.62 68 VAL A CA 1
ATOM 519 C C . VAL A 1 68 ? -19.285 -2.403 21.999 1.00 93.62 68 VAL A C 1
ATOM 521 O O . VAL A 1 68 ? -19.843 -3.065 21.117 1.00 93.62 68 VAL A O 1
ATOM 524 N N . CYS A 1 69 ? -19.521 -2.587 23.288 1.00 92.44 69 CYS A N 1
ATOM 525 C CA . CYS A 1 69 ? -20.494 -3.542 23.779 1.00 92.44 69 CYS A CA 1
ATOM 526 C C . CYS A 1 69 ? -21.463 -2.889 24.764 1.00 92.44 69 CYS A C 1
ATOM 528 O O . CYS A 1 69 ? -21.108 -1.969 25.497 1.00 92.44 69 CYS A O 1
ATOM 530 N N . GLU A 1 70 ? -22.704 -3.356 24.748 1.00 92.81 70 GLU A N 1
ATOM 531 C CA . GLU A 1 70 ? -23.728 -2.992 25.715 1.00 92.81 70 GLU A CA 1
ATOM 532 C C . GLU A 1 70 ? -23.674 -3.919 26.926 1.00 92.81 70 GLU A C 1
ATOM 534 O O . GLU A 1 70 ? -23.641 -5.148 26.789 1.00 92.81 70 GLU A O 1
ATOM 539 N N . VAL A 1 71 ? -23.757 -3.325 28.112 1.00 92.50 71 VAL A N 1
ATOM 540 C CA . VAL A 1 71 ? -23.779 -4.031 29.394 1.00 92.50 71 VAL A CA 1
ATOM 541 C C . VAL A 1 71 ? -24.901 -3.461 30.255 1.00 92.50 71 VAL A C 1
ATOM 543 O O . VAL A 1 71 ? -25.153 -2.258 30.219 1.00 92.50 71 VAL A O 1
ATOM 546 N N . ALA A 1 72 ? -25.597 -4.299 31.024 1.00 90.12 72 ALA A N 1
ATOM 547 C CA . ALA A 1 72 ? -26.560 -3.801 32.003 1.00 90.12 72 ALA A CA 1
ATOM 548 C C . ALA A 1 72 ? -25.821 -3.060 33.127 1.00 90.12 72 ALA A C 1
ATOM 550 O O . ALA A 1 72 ? -24.843 -3.573 33.664 1.00 90.12 72 ALA A O 1
ATOM 551 N N . VAL A 1 73 ? -26.296 -1.874 33.512 1.00 90.19 73 VAL A N 1
ATOM 552 C CA . VAL A 1 73 ? -25.640 -1.040 34.536 1.00 90.19 73 VAL A CA 1
ATOM 553 C C . VAL A 1 73 ? -25.524 -1.775 35.874 1.00 90.19 73 VAL A C 1
ATOM 555 O O . VAL A 1 73 ? -24.512 -1.649 36.557 1.00 90.19 73 VAL A O 1
ATOM 558 N N . ALA A 1 74 ? -26.518 -2.600 36.215 1.00 90.38 74 ALA A N 1
ATOM 559 C CA . ALA A 1 74 ? -26.518 -3.418 37.428 1.00 90.38 74 ALA A CA 1
ATOM 560 C C . ALA A 1 74 ? -25.410 -4.492 37.464 1.00 90.38 74 ALA A C 1
ATOM 562 O O . ALA A 1 74 ? -25.057 -4.952 38.548 1.00 90.38 74 ALA A O 1
ATOM 563 N N . ASP A 1 75 ? -24.852 -4.865 36.308 1.00 90.81 75 ASP A N 1
ATOM 564 C CA . ASP A 1 75 ? -23.833 -5.914 36.178 1.00 90.81 75 ASP A CA 1
ATOM 565 C C . ASP A 1 75 ? -22.398 -5.346 36.141 1.00 90.81 75 ASP A C 1
ATOM 567 O O . ASP A 1 75 ? -21.431 -6.103 36.010 1.00 90.81 75 ASP A O 1
ATOM 571 N N . LEU A 1 76 ? -22.238 -4.019 36.234 1.00 93.31 76 LEU A N 1
ATOM 572 C CA . LEU A 1 76 ? -20.942 -3.343 36.175 1.00 93.31 76 LEU A CA 1
ATOM 573 C C . LEU A 1 76 ? -20.271 -3.262 37.552 1.00 93.31 76 LEU A C 1
ATOM 575 O O . LEU A 1 76 ? -20.837 -2.752 38.519 1.00 93.31 76 LEU A O 1
ATOM 579 N N . ILE A 1 77 ? -19.003 -3.667 37.615 1.00 91.12 77 ILE A N 1
ATOM 580 C CA . ILE A 1 77 ? -18.112 -3.445 38.758 1.00 91.12 77 ILE A CA 1
ATOM 581 C C . ILE A 1 77 ? -17.068 -2.403 38.359 1.00 91.12 77 ILE A C 1
ATOM 583 O O . ILE A 1 77 ? -16.256 -2.651 37.472 1.00 91.12 77 ILE A O 1
ATOM 587 N N . ALA A 1 78 ? -17.055 -1.246 39.021 1.00 92.94 78 ALA A N 1
ATOM 588 C CA . ALA A 1 78 ? -16.008 -0.247 38.811 1.00 92.94 78 ALA A CA 1
ATOM 589 C C . ALA A 1 78 ? -14.649 -0.759 39.321 1.00 92.94 78 ALA A C 1
ATOM 591 O O . ALA A 1 78 ? -14.544 -1.244 40.456 1.00 92.94 78 ALA A O 1
ATOM 592 N N . LEU A 1 79 ? -13.622 -0.638 38.482 1.00 87.69 79 LEU A N 1
ATOM 593 C CA . LEU A 1 79 ? -12.238 -0.981 38.804 1.00 87.69 79 LEU A CA 1
ATOM 594 C C . LEU A 1 79 ? -11.503 0.241 39.382 1.00 87.69 79 LEU A C 1
ATOM 596 O O . LEU A 1 79 ? -12.022 1.356 39.376 1.00 87.69 79 LEU A O 1
ATOM 600 N N . SER A 1 80 ? -10.321 0.022 39.962 1.00 87.06 80 SER A N 1
ATOM 601 C CA . SER A 1 80 ? -9.506 1.087 40.572 1.00 87.06 80 SER A CA 1
ATOM 602 C C . SER A 1 80 ? -9.023 2.129 39.565 1.00 87.06 80 SER A C 1
ATOM 604 O O . SER A 1 80 ? -8.786 3.283 39.915 1.00 87.06 80 SER A O 1
ATOM 606 N N . GLU A 1 81 ? -8.850 1.713 38.320 1.00 87.06 81 GLU A N 1
ATOM 607 C CA . GLU A 1 81 ? -8.325 2.520 37.242 1.00 87.06 81 GLU A CA 1
ATOM 608 C C . GLU A 1 81 ? -9.420 3.383 36.624 1.00 87.06 81 GLU A C 1
ATOM 610 O O . GLU A 1 81 ? -10.548 2.941 36.405 1.00 87.06 81 GLU A O 1
ATOM 615 N N . SER A 1 82 ? -9.064 4.633 36.326 1.00 85.94 82 SER A N 1
ATOM 616 C CA . SER A 1 82 ? -10.001 5.642 35.834 1.00 85.94 82 SER A CA 1
ATOM 617 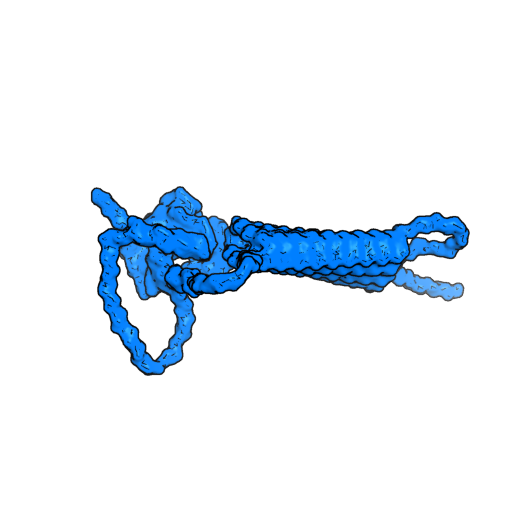C C . SER A 1 82 ? -10.838 5.124 34.660 1.00 85.94 82 SER A C 1
ATOM 619 O O . SER A 1 82 ? -10.287 4.727 33.632 1.00 85.94 82 SER A O 1
ATOM 621 N N . GLY A 1 83 ? -12.164 5.125 34.825 1.00 87.06 83 GLY A N 1
ATOM 622 C CA . GLY A 1 83 ? -13.136 4.762 33.789 1.00 87.06 83 GLY A CA 1
ATOM 623 C C . GLY A 1 83 ? -13.268 3.269 33.468 1.00 87.06 83 GLY A C 1
ATOM 624 O O . GLY A 1 83 ? -14.137 2.898 32.679 1.00 87.06 83 GLY A O 1
ATOM 625 N N . MET A 1 84 ? -12.456 2.401 34.076 1.00 89.75 84 MET A N 1
ATOM 626 C CA . MET A 1 84 ? -12.497 0.962 33.820 1.00 89.75 84 MET A CA 1
ATOM 627 C C . MET A 1 84 ? -13.641 0.284 34.583 1.00 89.75 84 MET A C 1
ATOM 629 O O . MET A 1 84 ? -13.850 0.505 35.778 1.00 89.75 84 MET A O 1
ATOM 633 N N . VAL A 1 85 ? -14.363 -0.595 33.891 1.00 94.31 85 VAL A N 1
ATOM 634 C CA . VAL A 1 85 ? -15.430 -1.426 34.458 1.00 94.31 85 VAL A CA 1
ATOM 635 C C . VAL A 1 85 ? -15.232 -2.891 34.096 1.00 94.31 85 VAL A C 1
ATOM 637 O O . VAL A 1 85 ? -14.736 -3.210 33.015 1.00 94.31 85 VAL A O 1
ATOM 640 N N . LYS A 1 86 ? -15.654 -3.778 35.000 1.00 89.50 86 LYS A N 1
ATOM 641 C CA . LYS A 1 86 ? -15.662 -5.233 34.836 1.00 89.50 86 LYS A CA 1
ATOM 642 C C . LYS A 1 86 ? -17.087 -5.773 34.801 1.00 89.50 86 LYS A C 1
ATOM 644 O O . LYS A 1 86 ? -17.939 -5.285 35.538 1.00 89.50 86 LYS A O 1
ATOM 649 N N . PHE A 1 87 ? -17.340 -6.787 33.981 1.00 90.81 87 PHE A N 1
ATOM 650 C CA . PHE A 1 87 ? -18.667 -7.383 33.798 1.00 90.81 87 PHE A CA 1
ATOM 651 C C . PHE A 1 87 ? -18.582 -8.847 33.351 1.00 90.81 87 PHE A C 1
ATOM 653 O O . PHE A 1 87 ? -17.579 -9.292 32.788 1.00 90.81 87 PHE A O 1
ATOM 660 N N . GLN A 1 88 ? -19.649 -9.610 33.602 1.00 83.50 88 GLN A N 1
ATOM 661 C CA . GLN A 1 88 ? -19.719 -11.028 33.233 1.00 83.50 88 GLN A CA 1
ATOM 662 C C . GLN A 1 88 ? -20.075 -11.232 31.758 1.00 83.50 88 GLN A C 1
ATOM 664 O O . GLN A 1 88 ? -19.503 -12.098 31.095 1.00 83.50 88 GLN A O 1
ATOM 669 N N . ARG A 1 89 ? -21.043 -10.465 31.250 1.00 83.00 89 ARG A N 1
ATOM 670 C CA . ARG A 1 89 ? -21.651 -10.672 29.933 1.00 83.00 89 ARG A CA 1
ATOM 671 C C . ARG A 1 89 ? -21.934 -9.339 29.259 1.00 83.00 89 ARG A C 1
ATOM 673 O O . ARG A 1 89 ? -22.315 -8.383 29.926 1.00 83.00 89 ARG A O 1
ATOM 680 N N . ALA A 1 90 ? -21.779 -9.293 27.942 1.00 88.50 90 ALA A N 1
ATOM 681 C CA . ALA A 1 90 ? -22.086 -8.117 27.138 1.00 88.50 90 ALA A CA 1
ATOM 682 C C . ALA A 1 90 ? -22.681 -8.497 25.784 1.00 88.50 90 ALA A C 1
ATOM 684 O O . ALA A 1 90 ? -22.541 -9.629 25.318 1.00 88.50 90 ALA A O 1
ATOM 685 N N . GLN A 1 91 ? -23.340 -7.540 25.139 1.00 87.00 91 GLN A N 1
ATOM 686 C CA . GLN A 1 91 ? -23.767 -7.649 23.750 1.00 87.00 91 GLN A CA 1
ATOM 687 C C . GLN A 1 91 ? -22.846 -6.797 22.884 1.00 87.00 91 GLN A C 1
ATOM 689 O O . GLN A 1 91 ? -22.773 -5.589 23.078 1.00 87.00 91 GLN A O 1
ATOM 694 N N . VAL A 1 92 ? -22.134 -7.410 21.939 1.00 87.31 92 VAL A N 1
ATOM 695 C CA . VAL A 1 92 ? -21.311 -6.652 20.989 1.00 87.31 92 VAL A CA 1
ATOM 696 C C . VAL A 1 92 ? -22.233 -5.923 20.016 1.00 87.31 92 VAL A C 1
ATOM 698 O O . VAL A 1 92 ? -23.046 -6.560 19.348 1.00 87.31 92 VAL A O 1
ATOM 701 N N . VAL A 1 93 ? -22.121 -4.594 19.971 1.00 87.50 93 VAL A N 1
ATOM 702 C CA . VAL A 1 93 ? -22.966 -3.727 19.131 1.00 87.50 93 VAL A CA 1
ATOM 703 C C . VAL A 1 93 ? -22.184 -3.012 18.036 1.00 87.50 93 VAL A C 1
ATOM 705 O O . VAL A 1 93 ? -22.768 -2.616 17.035 1.00 87.50 93 VAL A O 1
ATOM 708 N N . HIS A 1 94 ? -20.863 -2.898 18.189 1.00 86.56 94 HIS A N 1
ATOM 709 C CA . HIS A 1 94 ? -19.976 -2.368 17.158 1.00 86.56 94 HIS A CA 1
ATOM 710 C C . HIS A 1 94 ? -18.604 -3.028 17.234 1.00 86.56 94 HIS A C 1
ATOM 712 O O . HIS A 1 94 ? -18.056 -3.209 18.323 1.00 86.56 94 HIS A O 1
ATOM 718 N N . VAL A 1 95 ? -18.031 -3.326 16.071 1.00 86.50 95 VAL A N 1
ATOM 719 C CA . VAL A 1 95 ? -16.633 -3.729 15.913 1.00 86.50 95 VAL A CA 1
ATOM 720 C C . VAL A 1 95 ? -16.056 -2.937 14.754 1.00 86.50 95 VAL A C 1
ATOM 722 O O . VAL A 1 95 ? -16.602 -2.956 13.654 1.00 86.50 95 VAL A O 1
ATOM 725 N N . GLY A 1 96 ? -14.941 -2.259 14.990 1.00 84.81 96 GLY A N 1
ATOM 726 C CA . GLY A 1 96 ? -14.272 -1.475 13.967 1.00 84.81 96 GLY A CA 1
ATOM 727 C C . GLY A 1 96 ? -12.909 -0.993 14.432 1.00 84.81 96 GLY A C 1
ATOM 728 O O . GLY A 1 96 ? -12.166 -1.712 15.103 1.00 84.81 96 GLY A O 1
ATOM 729 N N . ASP A 1 97 ? -12.593 0.235 14.065 1.00 78.00 97 ASP A N 1
ATOM 730 C CA . ASP A 1 97 ? -11.397 0.954 14.480 1.00 78.00 97 ASP A CA 1
ATOM 731 C C . ASP A 1 97 ? -11.692 2.019 15.553 1.00 78.00 97 ASP A C 1
ATOM 733 O O . ASP A 1 97 ? -12.839 2.224 15.962 1.00 78.00 97 ASP A O 1
ATOM 737 N N . LYS A 1 98 ? -10.640 2.703 16.022 1.00 81.88 98 LYS A N 1
ATOM 738 C CA . LYS A 1 98 ? -10.731 3.743 17.056 1.00 81.88 98 LYS A CA 1
ATOM 739 C C . LYS A 1 98 ? -11.764 4.814 16.708 1.00 81.88 98 LYS A C 1
ATOM 741 O O . LYS A 1 98 ? -12.586 5.161 17.554 1.00 81.88 98 LYS A O 1
ATOM 746 N N . SER A 1 99 ? -11.728 5.320 15.478 1.00 75.12 99 SER A N 1
ATOM 747 C CA . SER A 1 99 ? -12.580 6.420 15.019 1.00 75.12 99 SER A CA 1
ATOM 748 C C . SER A 1 99 ? -14.043 5.998 14.905 1.00 75.12 99 SER A C 1
ATOM 750 O O . SER A 1 99 ? -14.922 6.673 15.434 1.00 75.12 99 SER A O 1
ATOM 752 N N . SER A 1 100 ? -14.317 4.854 14.276 1.00 79.69 100 SER A N 1
ATOM 753 C CA . SER A 1 100 ? -15.675 4.318 14.135 1.00 79.69 100 SER A CA 1
ATOM 754 C C . SER A 1 100 ? -16.290 3.940 15.483 1.00 79.69 100 SER A C 1
ATOM 756 O O . SER A 1 100 ? -17.461 4.229 15.712 1.00 79.69 100 SER A O 1
ATOM 758 N N . ALA A 1 101 ? -15.513 3.366 16.407 1.00 84.38 101 ALA A N 1
ATOM 759 C CA . ALA A 1 101 ? -15.989 3.049 17.750 1.00 84.38 101 ALA A CA 1
ATOM 760 C C . ALA A 1 101 ? -16.261 4.313 18.586 1.00 84.38 101 ALA A C 1
ATOM 762 O O . ALA A 1 101 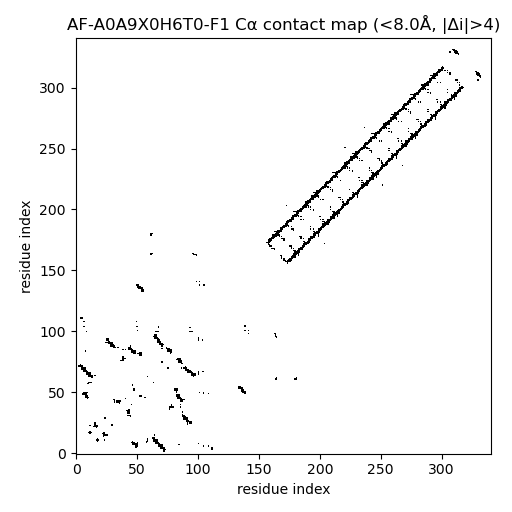? -17.281 4.386 19.272 1.00 84.38 101 ALA A O 1
ATOM 763 N N . ALA A 1 102 ? -15.397 5.331 18.493 1.00 81.38 102 ALA A N 1
ATOM 764 C CA . ALA A 1 102 ? -15.629 6.632 19.122 1.00 81.38 102 ALA A CA 1
ATOM 765 C C . ALA A 1 102 ? -16.889 7.314 18.565 1.00 81.38 102 ALA A C 1
ATOM 767 O O . ALA A 1 102 ? -17.726 7.793 19.330 1.00 81.38 102 ALA A O 1
ATOM 768 N N . HIS A 1 103 ? -17.070 7.298 17.243 1.00 74.06 103 HIS A N 1
ATOM 769 C CA . HIS A 1 103 ? -18.258 7.852 16.601 1.00 74.06 103 HIS A CA 1
ATOM 770 C C . HIS A 1 103 ? -19.527 7.094 17.013 1.00 74.06 103 HIS A C 1
ATOM 772 O O . HIS A 1 103 ? -20.525 7.721 17.367 1.00 74.06 103 HIS A O 1
ATOM 778 N N . TYR A 1 104 ? -19.473 5.758 17.066 1.00 83.06 104 TYR A N 1
ATOM 779 C CA . TYR A 1 104 ? -20.582 4.936 17.548 1.00 83.06 104 TYR A CA 1
ATOM 780 C C . TYR A 1 104 ? -20.991 5.336 18.969 1.00 83.06 104 TYR A C 1
ATOM 782 O O . TYR A 1 104 ? -22.174 5.564 19.228 1.00 83.06 104 TYR A O 1
ATOM 790 N N . LEU A 1 105 ? -20.022 5.475 19.880 1.00 86.00 105 LEU A N 1
ATOM 791 C CA . LEU A 1 105 ? -20.272 5.926 21.249 1.00 86.00 105 LEU A CA 1
ATOM 792 C C . LEU A 1 105 ? -20.946 7.300 21.279 1.00 86.00 105 LEU A C 1
ATOM 794 O O . LEU A 1 105 ? -21.940 7.460 21.981 1.00 86.00 105 LEU A O 1
ATOM 798 N N . LEU A 1 106 ? -20.449 8.272 20.509 1.00 82.56 106 LEU A N 1
ATOM 799 C CA . LEU A 1 106 ? -21.000 9.631 20.466 1.00 82.56 106 LEU A CA 1
ATOM 800 C C . LEU A 1 106 ? -22.443 9.663 19.956 1.00 82.56 106 LEU A C 1
ATOM 802 O O . LEU A 1 106 ? -23.291 10.286 20.593 1.00 82.56 106 LEU A O 1
ATOM 806 N N . MET A 1 107 ? -22.737 8.968 18.852 1.00 76.12 107 MET A N 1
ATOM 807 C CA . MET A 1 107 ? -24.081 8.966 18.262 1.00 76.12 107 MET A CA 1
ATOM 808 C C . MET A 1 107 ? -25.120 8.305 19.169 1.00 76.12 107 MET A C 1
ATOM 810 O O . MET A 1 107 ? -26.273 8.728 19.194 1.00 76.12 107 MET A O 1
ATOM 814 N N . HIS A 1 108 ? -24.719 7.280 19.923 1.00 79.69 108 HIS A N 1
ATOM 815 C CA . HIS A 1 108 ? -25.661 6.466 20.683 1.00 79.69 108 HIS A CA 1
ATOM 816 C C . HIS A 1 108 ? -25.735 6.844 22.167 1.00 79.69 108 HIS A C 1
ATOM 818 O O . HIS A 1 108 ? -26.698 6.467 22.825 1.00 79.69 108 HIS A O 1
ATOM 824 N N . ARG A 1 109 ? -24.792 7.632 22.712 1.00 78.44 109 ARG A N 1
ATOM 825 C CA . ARG A 1 109 ? -24.742 8.006 24.144 1.00 78.44 109 ARG A CA 1
ATOM 826 C C . ARG A 1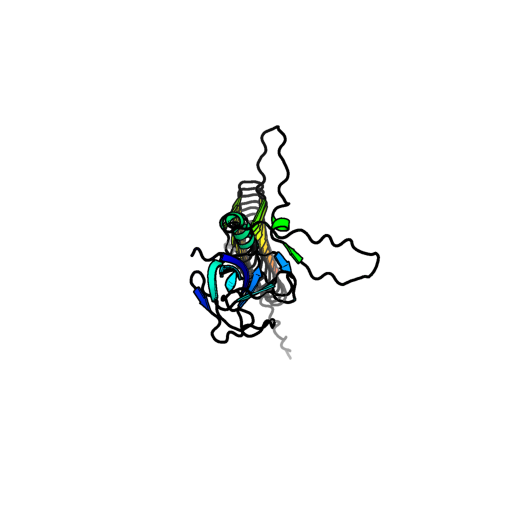 109 ? -26.056 8.588 24.671 1.00 78.44 109 ARG A C 1
ATOM 828 O O . ARG A 1 109 ? -26.484 8.236 25.767 1.00 78.44 109 ARG A O 1
ATOM 835 N N . ALA A 1 110 ? -26.707 9.450 23.890 1.00 69.88 110 ALA A N 1
ATOM 836 C CA . ALA A 1 110 ? -27.965 10.086 24.281 1.00 69.88 110 ALA A CA 1
ATOM 837 C C . ALA A 1 110 ? -29.122 9.079 24.424 1.00 69.88 110 ALA A C 1
ATOM 839 O O . ALA A 1 110 ? -29.999 9.273 25.261 1.00 69.88 110 ALA A O 1
ATOM 840 N N . SER A 1 111 ? -29.098 7.973 23.673 1.00 72.81 111 SER A N 1
ATOM 841 C CA . SER A 1 111 ? -30.130 6.927 23.703 1.00 72.81 111 SER A CA 1
ATOM 842 C C . SER A 1 111 ? -30.123 6.090 24.985 1.00 72.81 111 SER A C 1
ATOM 844 O O . SER A 1 111 ? -31.112 5.422 25.276 1.00 72.81 111 SER A O 1
ATOM 846 N N . TYR A 1 112 ? -29.040 6.148 25.764 1.00 68.44 112 TYR A N 1
ATOM 847 C CA . TYR A 1 112 ? -28.899 5.455 27.050 1.00 68.44 112 TYR A CA 1
ATOM 848 C C . TYR A 1 112 ? -28.963 6.408 28.251 1.00 68.44 112 TYR A C 1
ATOM 850 O O . TYR A 1 112 ? -28.885 5.975 29.397 1.00 68.44 112 TYR A O 1
ATOM 858 N N . SER A 1 113 ? -29.108 7.713 28.004 1.00 54.41 113 SER A N 1
ATOM 859 C CA . SER A 1 113 ? -29.109 8.748 29.033 1.00 54.41 113 SER A CA 1
ATOM 860 C C . SER A 1 113 ? -30.528 9.015 29.542 1.00 54.41 113 SER A C 1
ATOM 862 O O . SER A 1 113 ? -31.125 10.042 29.229 1.00 54.41 113 SER A O 1
ATOM 864 N N . SER A 1 114 ? -31.064 8.114 30.368 1.00 47.97 114 SER A N 1
ATOM 865 C CA . SER A 1 114 ? -32.186 8.438 31.267 1.00 47.97 114 SER A CA 1
ATOM 866 C C . SER A 1 114 ? -31.738 8.871 32.668 1.00 47.97 114 SER A C 1
ATOM 868 O O . SER A 1 114 ? -32.576 9.069 33.544 1.00 47.97 114 SER A O 1
ATOM 870 N N . THR A 1 115 ? -30.439 9.058 32.900 1.00 38.84 115 THR A N 1
ATOM 871 C CA . THR A 1 115 ? -29.889 9.394 34.217 1.00 38.84 115 THR A CA 1
ATOM 872 C C . THR A 1 115 ? -28.973 10.615 34.140 1.00 38.84 115 THR A C 1
ATOM 874 O O . THR A 1 115 ? -28.009 10.674 33.382 1.00 38.84 115 THR A O 1
ATOM 877 N N . SER A 1 116 ? -29.331 11.634 34.927 1.00 30.72 116 SER A N 1
ATOM 878 C CA . SER A 1 116 ? -28.541 12.844 35.168 1.00 30.72 116 SER A CA 1
ATOM 879 C C . SER A 1 116 ? -27.124 12.478 35.650 1.00 30.72 116 SER A C 1
ATOM 881 O O . SER A 1 116 ? -26.995 11.567 36.473 1.00 30.72 116 SER A O 1
ATOM 883 N N . PRO A 1 117 ? -26.060 13.150 35.172 1.00 35.28 117 PRO A N 1
ATOM 884 C CA . PRO A 1 117 ? -24.703 12.887 35.640 1.00 35.28 117 PRO A CA 1
ATOM 885 C C . PRO A 1 117 ? -24.567 13.236 37.136 1.00 35.28 117 PRO A C 1
ATOM 887 O O . PRO A 1 117 ? -25.052 14.290 37.555 1.00 35.28 117 PRO A O 1
ATOM 890 N N . PRO A 1 118 ? -23.903 12.404 37.963 1.00 32.62 118 PRO A N 1
ATOM 891 C CA . PRO A 1 118 ? -23.597 12.780 39.337 1.00 32.62 118 PRO A CA 1
ATOM 892 C C . PRO A 1 118 ? -22.647 13.986 39.349 1.00 32.62 118 PRO A C 1
ATOM 894 O O . PRO A 1 118 ? -21.781 14.124 38.485 1.00 32.62 118 PRO A O 1
ATOM 897 N N . ALA A 1 119 ? -22.861 14.874 40.322 1.00 30.98 119 ALA A N 1
ATOM 898 C CA . ALA A 1 119 ? -22.195 16.164 40.460 1.00 30.98 119 ALA A CA 1
ATOM 899 C C . ALA A 1 119 ? -20.667 16.078 40.311 1.00 30.98 119 ALA A C 1
ATOM 901 O O . ALA A 1 119 ? -20.011 15.220 40.903 1.00 30.98 119 ALA A O 1
ATOM 902 N N . ALA A 1 120 ? -20.117 17.013 39.535 1.00 30.98 120 ALA A N 1
ATOM 903 C CA . ALA A 1 120 ? -18.689 17.210 39.359 1.00 30.98 120 ALA A CA 1
ATOM 904 C C . ALA A 1 120 ? -17.988 17.368 40.719 1.00 30.98 120 ALA A C 1
ATOM 906 O O . ALA A 1 120 ? -18.255 18.309 41.465 1.00 30.98 120 ALA A 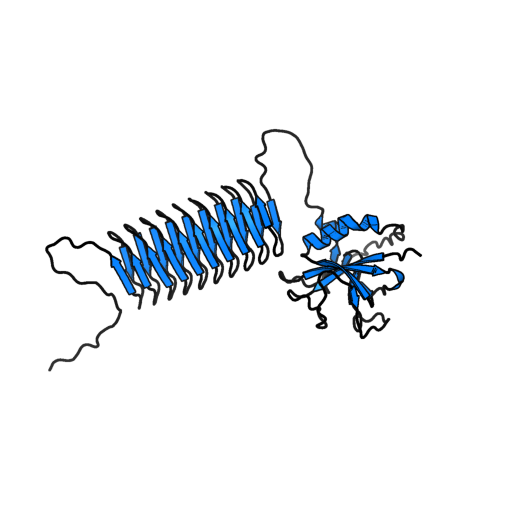O 1
ATOM 907 N N . VAL A 1 121 ? -17.071 16.452 41.031 1.00 28.97 121 VAL A N 1
ATOM 908 C CA . VAL A 1 121 ? -16.069 16.663 42.077 1.00 28.97 121 VAL A CA 1
ATOM 909 C C . VAL A 1 121 ? -14.972 17.521 41.457 1.00 28.97 121 VAL A C 1
ATOM 911 O O . VAL A 1 121 ? -14.166 17.051 40.657 1.00 28.97 121 VAL A O 1
ATOM 914 N N . GLU A 1 122 ? -14.988 18.807 41.785 1.00 30.41 122 GLU A N 1
ATOM 915 C CA . GLU A 1 122 ? -13.990 19.781 41.358 1.00 30.41 122 GLU A CA 1
ATOM 916 C C . GLU A 1 122 ? -12.684 19.544 42.142 1.00 30.41 122 GLU A C 1
ATOM 918 O O . GLU A 1 122 ? -12.605 19.808 43.343 1.00 30.41 122 GLU A O 1
ATOM 923 N N . VAL A 1 123 ? -11.649 19.012 41.484 1.00 27.28 123 VAL A N 1
ATOM 924 C CA . VAL A 1 123 ? -10.302 18.884 42.064 1.00 27.28 123 VAL A CA 1
ATOM 925 C C . VAL A 1 123 ? -9.420 19.990 41.490 1.00 27.28 123 VAL A C 1
ATOM 927 O O . VAL A 1 123 ? -8.983 19.929 40.343 1.00 27.28 123 VAL A O 1
ATOM 930 N N . ARG A 1 124 ? -9.150 21.018 42.301 1.00 25.78 124 ARG A N 1
ATOM 931 C CA . ARG A 1 124 ? -8.101 22.016 42.031 1.00 25.78 124 ARG A CA 1
ATOM 932 C C . ARG A 1 124 ? -6.726 21.354 42.205 1.00 25.78 124 ARG A C 1
ATOM 934 O O . ARG A 1 124 ? -6.521 20.725 43.244 1.00 25.78 124 ARG A O 1
ATOM 941 N N . PRO A 1 125 ? -5.760 21.512 41.283 1.00 26.08 125 PRO A N 1
ATOM 942 C CA . PRO A 1 125 ? -4.422 20.989 41.512 1.00 26.08 125 PRO A CA 1
ATOM 943 C C . PRO A 1 125 ? -3.661 21.900 42.486 1.00 26.08 125 PRO A C 1
ATOM 945 O O . PRO A 1 125 ? -3.619 23.121 42.321 1.00 26.08 125 PRO A O 1
ATOM 948 N N . ALA A 1 126 ? -3.065 21.290 43.511 1.00 24.61 126 ALA A N 1
ATOM 949 C CA . ALA A 1 126 ? -2.003 21.897 44.300 1.00 24.61 126 ALA A CA 1
ATOM 950 C C . ALA A 1 126 ? -0.680 21.794 43.525 1.00 24.61 126 ALA A C 1
ATOM 952 O O . ALA A 1 126 ? -0.421 20.814 42.829 1.00 24.61 126 ALA A O 1
ATOM 953 N N . SER A 1 127 ? 0.123 22.846 43.626 1.00 31.59 127 SER A N 1
ATOM 954 C CA . SER A 1 127 ? 1.373 23.048 42.907 1.00 31.59 127 SER A CA 1
ATOM 955 C C . SER A 1 127 ? 2.398 21.927 43.115 1.00 31.59 127 SER A C 1
ATOM 957 O O . SER A 1 127 ? 2.752 21.622 44.248 1.00 31.59 127 SER A O 1
ATOM 959 N N . GLY A 1 128 ? 2.960 21.450 42.000 1.00 39.53 128 GLY A N 1
ATOM 960 C CA . GLY A 1 128 ? 4.339 20.969 41.903 1.00 39.53 128 GLY A CA 1
ATOM 961 C C . GLY A 1 128 ? 4.625 19.542 42.369 1.00 39.53 128 GLY A C 1
ATOM 962 O O . GLY A 1 128 ? 5.166 19.368 43.450 1.00 39.53 128 GLY A O 1
ATOM 963 N N . GLU A 1 129 ? 4.428 18.557 41.487 1.00 25.20 129 GLU A N 1
ATOM 964 C CA . GLU A 1 129 ? 5.320 17.392 41.382 1.00 25.20 129 GLU A CA 1
ATOM 965 C C . GLU A 1 129 ? 5.207 16.762 39.982 1.00 25.20 129 GLU A C 1
ATOM 967 O O . GLU A 1 129 ? 4.123 16.687 39.402 1.00 25.20 129 GLU A O 1
ATOM 972 N N . LEU A 1 130 ? 6.344 16.374 39.403 1.00 30.03 130 LEU A N 1
ATOM 973 C CA . LEU A 1 130 ? 6.450 15.784 38.069 1.00 30.03 130 LEU A CA 1
ATOM 974 C C . LEU A 1 130 ? 5.924 14.337 38.126 1.00 30.03 130 LEU A C 1
ATOM 976 O O . LEU A 1 130 ? 6.595 13.465 38.673 1.00 30.03 130 LEU A O 1
ATOM 980 N N . VAL A 1 131 ? 4.742 14.066 37.566 1.00 24.73 131 VAL A N 1
ATOM 981 C CA . VAL A 1 131 ? 4.192 12.703 37.469 1.00 24.73 131 VAL A CA 1
ATOM 982 C C . VAL A 1 131 ? 4.031 12.324 36.003 1.00 24.73 131 VAL A C 1
ATOM 984 O O . VAL A 1 131 ? 3.403 13.037 35.224 1.00 24.73 131 VAL A O 1
ATOM 987 N N . VAL A 1 132 ? 4.632 11.191 35.642 1.00 23.12 132 VAL A N 1
ATOM 988 C CA . VAL A 1 132 ? 4.594 10.570 34.314 1.00 23.12 132 VAL A CA 1
ATOM 989 C C . VAL A 1 132 ? 3.141 10.430 33.848 1.00 23.12 132 VAL A C 1
ATOM 991 O O . VAL A 1 132 ? 2.340 9.722 34.464 1.00 23.12 132 VAL A O 1
ATOM 994 N N . SER A 1 133 ? 2.792 11.132 32.772 1.00 28.44 133 SER A N 1
ATOM 995 C CA . SER A 1 133 ? 1.445 11.165 32.209 1.00 28.44 133 SER A CA 1
ATOM 996 C C . SER A 1 133 ? 1.086 9.814 31.587 1.00 28.44 133 SER A C 1
ATOM 998 O O . SER A 1 133 ? 1.587 9.463 30.522 1.00 28.44 133 SER A O 1
ATOM 1000 N N . HIS A 1 134 ? 0.200 9.064 32.243 1.00 38.50 134 HIS A N 1
ATOM 1001 C CA . HIS A 1 134 ? -0.535 7.979 31.597 1.00 38.50 134 HIS A CA 1
ATOM 1002 C C . HIS A 1 134 ? -1.581 8.622 30.681 1.00 38.50 134 HIS A C 1
ATOM 1004 O O . HIS A 1 134 ? -2.391 9.421 31.154 1.00 38.50 134 HIS A O 1
ATOM 1010 N N . GLU A 1 135 ? -1.550 8.327 29.381 1.00 50.88 135 GLU A N 1
ATOM 1011 C CA . GLU A 1 135 ? -2.479 8.944 28.433 1.00 50.88 135 GLU A CA 1
ATOM 1012 C C . GLU A 1 135 ? -3.934 8.582 28.778 1.00 50.88 135 GLU A C 1
ATOM 1014 O O . GLU A 1 135 ? -4.285 7.409 28.958 1.00 50.88 135 GLU A O 1
ATOM 1019 N N . VAL A 1 136 ? -4.790 9.597 28.889 1.00 56.50 136 VAL A N 1
ATOM 1020 C CA . VAL A 1 136 ? -6.228 9.437 29.131 1.00 56.50 136 VAL A CA 1
ATOM 1021 C C . VAL A 1 136 ? -6.927 9.368 27.778 1.00 56.50 136 VAL A C 1
ATOM 1023 O O . VAL A 1 136 ? -6.747 10.245 26.936 1.00 56.50 136 VAL A O 1
ATOM 1026 N N . PHE A 1 137 ? -7.723 8.324 27.558 1.00 50.69 137 PHE A N 1
ATOM 1027 C CA . PHE A 1 137 ? -8.596 8.232 26.399 1.00 50.69 137 PHE A CA 1
ATOM 1028 C C . PHE A 1 137 ? -9.923 8.927 26.718 1.00 50.69 137 PHE A C 1
ATOM 1030 O O . PHE A 1 137 ? -10.644 8.521 27.631 1.00 50.69 137 PHE A O 1
ATOM 1037 N N . ASP A 1 138 ? -10.248 9.966 25.951 1.00 68.00 138 ASP A N 1
ATOM 1038 C CA . ASP A 1 138 ? -11.522 10.673 26.026 1.00 68.00 138 ASP A CA 1
ATOM 1039 C C . ASP A 1 138 ? -12.165 10.765 24.638 1.00 68.00 138 ASP A C 1
ATOM 1041 O O . ASP A 1 138 ? -11.592 11.308 23.690 1.00 68.00 138 ASP A O 1
ATOM 1045 N N . VAL A 1 139 ? -13.386 10.242 24.530 1.00 57.09 139 VAL A N 1
ATOM 1046 C CA . VAL A 1 139 ? -14.171 10.244 23.293 1.00 57.09 139 VAL A CA 1
ATOM 1047 C C . VAL A 1 139 ? -14.493 11.666 22.805 1.00 57.09 139 VAL A C 1
ATOM 1049 O O . VAL A 1 139 ? -14.588 11.888 21.599 1.00 57.09 139 VAL A O 1
ATOM 1052 N N . ALA A 1 140 ? -14.623 12.647 23.710 1.00 51.81 140 ALA A N 1
ATOM 1053 C CA . ALA A 1 140 ? -14.938 14.030 23.338 1.00 51.81 140 ALA A CA 1
ATOM 1054 C C . ALA A 1 140 ? -13.749 14.734 22.659 1.00 51.81 140 ALA A C 1
ATOM 1056 O O . ALA A 1 140 ? -13.937 15.516 21.726 1.00 51.81 140 ALA A O 1
ATOM 1057 N N . SER A 1 141 ? -12.524 14.373 23.044 1.00 48.34 141 SER A N 1
ATOM 1058 C CA . SER A 1 141 ? -11.278 14.876 22.452 1.00 48.34 141 SER A CA 1
ATOM 1059 C C . SER A 1 141 ? -11.099 14.501 20.969 1.00 48.34 141 SER A C 1
ATOM 1061 O O . SER A 1 141 ? -10.328 15.141 20.259 1.00 48.34 141 SER A O 1
ATOM 1063 N N . VAL A 1 142 ? -11.840 13.504 20.469 1.00 49.34 142 VAL A N 1
ATOM 1064 C CA . VAL A 1 142 ? -11.815 13.073 19.056 1.00 49.34 142 VAL A CA 1
ATOM 1065 C C . VAL A 1 142 ? -12.612 14.026 18.143 1.00 49.34 142 VAL A C 1
ATOM 1067 O O . VAL A 1 142 ? -12.390 14.047 16.937 1.00 49.34 142 VAL A O 1
ATOM 1070 N N . SER A 1 143 ? -13.513 14.851 18.697 1.00 39.00 143 SER A N 1
ATOM 1071 C CA . SER A 1 143 ? -14.435 15.707 17.920 1.00 39.00 143 SER A CA 1
ATOM 1072 C C . SER A 1 143 ? -13.952 17.150 17.702 1.00 39.00 143 SER A C 1
ATOM 1074 O O . SER A 1 143 ? -14.582 17.899 16.961 1.00 39.00 143 SER A O 1
ATOM 1076 N N . ALA A 1 144 ? -12.846 17.573 18.322 1.00 32.62 144 ALA A N 1
ATOM 1077 C CA . ALA A 1 144 ? -12.418 18.979 18.347 1.00 32.62 144 ALA A CA 1
ATOM 1078 C C . ALA A 1 144 ? -11.710 19.485 17.062 1.00 32.62 144 ALA A C 1
ATOM 1080 O O . ALA A 1 144 ? -11.139 20.572 17.073 1.00 32.62 144 ALA A O 1
ATOM 1081 N N . ALA A 1 145 ? -11.745 18.737 15.953 1.00 35.59 145 ALA A N 1
ATOM 1082 C CA . ALA A 1 145 ? -11.022 19.052 14.711 1.00 35.59 145 ALA A CA 1
ATOM 1083 C C . ALA A 1 145 ? -11.902 19.607 13.565 1.00 35.59 145 ALA A C 1
ATOM 1085 O O . ALA A 1 145 ? -11.579 19.413 12.397 1.00 35.59 145 ALA A O 1
ATOM 1086 N N . VAL A 1 146 ? -13.006 20.304 13.862 1.00 34.31 146 VAL A N 1
ATOM 1087 C CA . VAL A 1 146 ? -13.862 20.943 12.839 1.00 34.31 146 VAL A CA 1
ATOM 1088 C C . VAL A 1 146 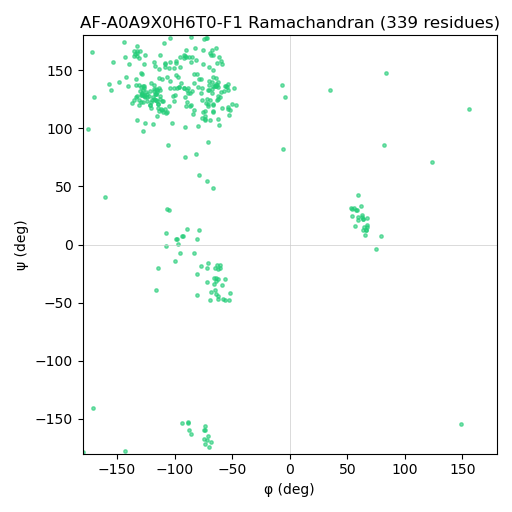? -14.197 22.383 13.232 1.00 34.31 146 VAL A C 1
ATOM 1090 O O . VAL A 1 146 ? -14.967 22.625 14.159 1.00 34.31 146 VAL A O 1
ATOM 1093 N N . GLY A 1 147 ? -13.588 23.346 12.533 1.00 29.89 147 GLY A N 1
ATOM 1094 C CA . GLY A 1 147 ? -13.742 24.782 12.771 1.00 29.89 147 GLY A CA 1
ATOM 1095 C C . GLY A 1 147 ? -14.406 25.528 11.607 1.00 29.89 147 GLY A C 1
ATOM 1096 O O . GLY A 1 147 ? -13.794 25.675 10.559 1.00 29.89 147 GLY A O 1
ATOM 1097 N N . ALA A 1 148 ? -15.640 25.975 11.869 1.00 31.08 148 ALA A N 1
ATOM 1098 C CA . ALA A 1 148 ? -16.393 27.174 11.448 1.00 31.08 148 ALA A CA 1
ATOM 1099 C C . ALA A 1 148 ? -16.250 27.821 10.041 1.00 31.08 148 ALA A C 1
ATOM 1101 O O . ALA A 1 148 ? -15.169 28.167 9.578 1.00 31.08 148 ALA A O 1
ATOM 1102 N N . GLU A 1 149 ? -17.418 28.117 9.449 1.00 36.50 149 GLU A N 1
ATOM 1103 C CA . GLU A 1 149 ? -17.660 28.772 8.151 1.00 36.50 149 GLU A CA 1
ATOM 1104 C C . GLU A 1 149 ? -17.431 30.304 8.105 1.00 36.50 149 GLU A C 1
ATOM 1106 O O . GLU A 1 149 ? -17.639 31.010 9.093 1.00 36.50 149 GLU A O 1
ATOM 1111 N N . GLY A 1 150 ? -17.136 30.825 6.898 1.00 26.59 150 GLY A N 1
ATOM 1112 C CA . GLY A 1 150 ? -17.176 32.253 6.537 1.00 26.59 150 GLY A CA 1
ATOM 1113 C C . GLY A 1 150 ? -16.888 32.546 5.043 1.00 26.59 150 GLY A C 1
ATOM 1114 O O . GLY A 1 150 ? -15.740 32.570 4.629 1.00 26.59 150 GLY A O 1
ATOM 1115 N N . ASN A 1 151 ? -17.961 32.761 4.270 1.00 35.75 151 ASN A N 1
ATOM 1116 C CA . ASN A 1 151 ? -18.184 33.200 2.865 1.00 35.75 151 ASN A CA 1
ATOM 1117 C C . ASN A 1 151 ? -17.044 33.696 1.897 1.00 35.75 151 ASN A C 1
ATOM 1119 O O . ASN A 1 151 ? -16.328 34.643 2.218 1.00 35.75 151 ASN A O 1
ATOM 1123 N N . LEU A 1 152 ? -17.134 33.220 0.621 1.00 28.45 152 LEU A N 1
ATOM 1124 C CA . LEU A 1 152 ? -16.509 33.605 -0.696 1.00 28.45 152 LEU A CA 1
ATOM 1125 C C . LEU A 1 152 ? -15.095 33.061 -1.051 1.00 28.45 152 LEU A C 1
ATOM 1127 O O . LEU A 1 152 ? -14.243 33.066 -0.171 1.00 28.45 152 LEU A O 1
ATOM 1131 N N . PRO A 1 153 ? -14.729 32.787 -2.339 1.00 32.88 153 PRO A N 1
ATOM 1132 C CA . PRO A 1 153 ? -15.452 32.353 -3.556 1.00 32.88 153 PRO A CA 1
ATOM 1133 C C . PRO A 1 153 ? -15.111 30.879 -3.931 1.00 32.88 153 PRO A C 1
ATOM 1135 O O . PRO A 1 153 ? -14.245 30.296 -3.297 1.00 32.88 153 PRO A O 1
ATOM 1138 N N . ALA A 1 154 ? -15.787 30.282 -4.933 1.00 36.41 154 ALA A N 1
ATOM 1139 C CA . ALA A 1 154 ? -15.639 28.894 -5.441 1.00 36.41 154 ALA A CA 1
ATOM 1140 C C . ALA A 1 154 ? -14.477 28.071 -4.836 1.00 36.41 154 ALA A C 1
ATOM 1142 O O . ALA A 1 154 ? -13.388 27.985 -5.401 1.00 36.41 154 ALA A O 1
ATOM 1143 N N . VAL A 1 155 ? -14.728 27.495 -3.659 1.00 31.23 155 VAL A N 1
ATOM 1144 C CA . VAL A 1 155 ? -13.771 26.655 -2.944 1.00 31.23 155 VAL A CA 1
ATOM 1145 C C . VAL A 1 155 ? -13.713 25.327 -3.683 1.00 31.23 155 VAL A C 1
ATOM 1147 O O . VAL A 1 155 ? -14.680 24.568 -3.667 1.00 31.23 155 VAL A O 1
ATOM 1150 N N . THR A 1 156 ? -12.594 25.042 -4.344 1.00 35.72 156 THR A N 1
ATOM 1151 C CA . THR A 1 156 ? -12.221 23.663 -4.661 1.00 35.72 156 THR A CA 1
ATOM 1152 C C . THR A 1 156 ? -12.071 22.962 -3.313 1.00 35.72 156 THR A C 1
ATOM 1154 O O . THR A 1 156 ? -11.132 23.239 -2.568 1.00 35.72 156 THR A O 1
ATOM 1157 N N . THR A 1 157 ? -13.062 22.165 -2.921 1.00 40.38 157 THR A N 1
ATOM 1158 C CA . THR A 1 157 ? -13.057 21.429 -1.655 1.00 40.38 157 THR A CA 1
ATOM 1159 C C . THR A 1 157 ? -11.885 20.459 -1.654 1.00 40.38 157 THR A C 1
ATOM 1161 O O . THR A 1 157 ? -11.906 19.468 -2.363 1.00 40.38 157 THR A O 1
ATOM 1164 N N . GLN A 1 158 ? -10.849 20.742 -0.868 1.00 49.75 158 GLN A N 1
ATOM 1165 C CA . GLN A 1 158 ? -9.781 19.783 -0.614 1.00 49.75 158 GLN A CA 1
ATOM 1166 C C . GLN A 1 158 ? -10.304 18.741 0.380 1.00 49.75 158 GLN A C 1
ATOM 1168 O O . GLN A 1 158 ? -10.527 19.049 1.553 1.00 49.75 158 GLN A O 1
ATOM 1173 N N . THR A 1 159 ? -10.540 17.514 -0.086 1.00 61.19 159 THR A N 1
ATOM 1174 C CA . THR A 1 159 ? -10.987 16.421 0.785 1.00 61.19 159 THR A CA 1
ATOM 1175 C C . THR A 1 159 ? -9.810 15.918 1.624 1.00 61.19 159 THR A C 1
ATOM 1177 O O . THR A 1 159 ? -8.870 15.356 1.073 1.00 61.19 159 THR A O 1
ATOM 1180 N N . LEU A 1 160 ? -9.854 16.095 2.950 1.00 64.38 160 LEU A N 1
ATOM 1181 C CA . LEU A 1 160 ? -8.893 15.513 3.897 1.00 64.38 160 LEU A CA 1
ATOM 1182 C C . LEU A 1 160 ? -9.563 14.367 4.664 1.00 64.38 160 LEU A C 1
ATOM 1184 O O . LEU A 1 160 ? -10.499 14.599 5.431 1.00 64.38 160 LEU A O 1
ATOM 1188 N N . GLN A 1 161 ? -9.099 13.133 4.465 1.00 46.50 161 GLN A N 1
ATOM 1189 C CA . GLN A 1 161 ? -9.647 11.955 5.140 1.00 46.50 161 GLN A CA 1
ATOM 1190 C C . GLN A 1 161 ? -8.543 11.062 5.690 1.00 46.50 161 GLN A C 1
ATOM 1192 O O . GLN A 1 161 ? -7.581 10.742 5.000 1.00 46.50 161 GLN A O 1
ATOM 1197 N N . THR A 1 162 ? -8.746 10.584 6.915 1.00 45.34 162 THR A N 1
ATOM 1198 C CA . THR A 1 162 ? -7.875 9.600 7.557 1.00 45.34 162 THR A CA 1
ATOM 1199 C C . THR A 1 162 ? -8.714 8.411 7.998 1.00 45.34 162 THR A C 1
ATOM 1201 O O . THR A 1 162 ? -9.742 8.583 8.653 1.00 45.34 162 THR A O 1
ATOM 1204 N N . ALA A 1 163 ? -8.271 7.202 7.675 1.00 45.88 163 ALA A N 1
ATOM 1205 C CA . ALA A 1 163 ? -8.901 5.963 8.103 1.00 45.88 163 ALA A CA 1
ATOM 1206 C C . ALA A 1 163 ? -7.901 5.049 8.809 1.00 45.88 163 ALA A C 1
ATOM 1208 O O . ALA A 1 163 ? -6.694 5.239 8.703 1.00 45.88 163 ALA A O 1
ATOM 1209 N N . THR A 1 164 ? -8.385 4.054 9.554 1.00 45.47 164 THR A N 1
ATOM 1210 C CA . THR A 1 164 ? -7.516 3.244 10.421 1.00 45.47 164 THR A CA 1
ATOM 1211 C C . THR A 1 164 ? -7.461 1.769 10.016 1.00 45.47 164 THR A C 1
ATOM 1213 O O . THR A 1 164 ? -6.375 1.190 10.047 1.00 45.47 164 THR A O 1
ATOM 1216 N N . TYR A 1 165 ? -8.568 1.148 9.591 1.00 44.00 165 TYR A N 1
ATOM 1217 C CA . TYR A 1 165 ? -8.529 -0.232 9.092 1.00 44.00 165 TYR A CA 1
ATOM 1218 C C . TYR A 1 165 ? -9.672 -0.561 8.129 1.00 44.00 165 TYR A C 1
ATOM 1220 O O . TYR A 1 165 ? -10.834 -0.369 8.470 1.00 44.00 165 TYR A O 1
ATOM 1228 N N . GLY A 1 166 ? -9.366 -1.189 6.990 1.00 48.38 166 GLY A N 1
ATOM 1229 C CA . GLY A 1 166 ? -10.359 -1.790 6.090 1.00 48.38 166 GLY A CA 1
ATOM 1230 C C . GLY A 1 166 ? -11.335 -0.797 5.457 1.00 48.38 166 GLY A C 1
ATOM 1231 O O . GLY A 1 166 ? -12.359 -1.206 4.915 1.00 48.38 166 GLY A O 1
ATOM 1232 N N . SER A 1 167 ? -11.054 0.500 5.561 1.00 61.88 167 SER A N 1
ATOM 1233 C CA . SER A 1 167 ? -11.972 1.558 5.150 1.00 61.88 167 SER A CA 1
ATOM 1234 C C . SER A 1 167 ? -11.853 1.850 3.664 1.00 61.88 167 SER A C 1
ATOM 1236 O O . SER A 1 167 ? -10.843 1.543 3.042 1.00 61.88 167 SER A O 1
ATOM 1238 N N . THR A 1 168 ? -12.872 2.491 3.100 1.00 74.88 168 THR A N 1
ATOM 1239 C CA . THR A 1 168 ? -12.806 3.065 1.752 1.00 74.88 168 THR A CA 1
ATOM 1240 C C . THR A 1 168 ? -12.835 4.584 1.863 1.00 74.88 168 THR A C 1
ATOM 1242 O O . THR A 1 168 ? -13.818 5.136 2.351 1.00 74.88 168 THR A O 1
ATOM 1245 N N . LEU A 1 169 ? -11.753 5.243 1.453 1.00 71.88 169 LEU A N 1
ATOM 1246 C CA . LEU A 1 169 ? -11.633 6.696 1.389 1.00 71.88 169 LEU A CA 1
ATOM 1247 C C . LEU A 1 169 ? -11.837 7.141 -0.056 1.00 71.88 169 LEU A C 1
ATOM 1249 O O . LEU A 1 169 ? -11.270 6.543 -0.974 1.00 71.88 169 LEU A O 1
ATOM 1253 N N . ILE A 1 170 ? -12.636 8.185 -0.254 1.00 74.44 170 ILE A N 1
ATOM 1254 C CA . ILE A 1 170 ? -12.932 8.730 -1.579 1.00 74.44 170 ILE A CA 1
ATOM 1255 C C . ILE A 1 170 ? -12.721 10.237 -1.528 1.00 74.44 170 ILE A C 1
ATOM 1257 O O . ILE A 1 170 ? -13.385 10.932 -0.759 1.00 74.44 170 ILE A O 1
ATOM 1261 N N . GLY A 1 171 ? -11.804 10.711 -2.361 1.00 74.44 171 GLY A N 1
ATOM 1262 C CA . GLY A 1 171 ? -11.528 12.116 -2.601 1.00 74.44 171 GLY A CA 1
ATOM 1263 C C . GLY A 1 171 ? -11.790 12.500 -4.056 1.00 74.44 171 GLY A C 1
ATOM 1264 O O . GLY A 1 171 ? -11.769 11.669 -4.964 1.00 74.44 171 GLY A O 1
ATOM 1265 N N . ASP A 1 172 ? -12.034 13.778 -4.287 1.00 78.62 172 ASP A N 1
ATOM 1266 C CA . ASP A 1 172 ? -11.978 14.411 -5.600 1.00 78.62 172 ASP A CA 1
ATOM 1267 C C . ASP A 1 172 ? -10.535 14.848 -5.921 1.00 78.62 172 ASP A C 1
ATOM 1269 O O . ASP A 1 172 ? -9.571 14.327 -5.353 1.00 78.62 172 ASP A O 1
ATOM 1273 N N . SER A 1 173 ? -10.343 15.736 -6.895 1.00 86.06 173 SER A N 1
ATOM 1274 C CA . SER A 1 173 ? -9.015 16.285 -7.190 1.00 86.06 173 SER A CA 1
ATOM 1275 C C . SER A 1 173 ? -8.512 17.154 -6.035 1.00 86.06 173 SER A C 1
ATOM 1277 O O . SER A 1 173 ? -9.305 17.817 -5.378 1.00 86.06 173 SER A O 1
ATOM 1279 N N . HIS A 1 174 ? -7.195 17.218 -5.835 1.00 83.25 174 HIS A N 1
ATOM 1280 C CA . HIS A 1 174 ? -6.560 17.940 -4.721 1.00 83.25 174 HIS A CA 1
ATOM 1281 C C . HIS A 1 174 ? -6.828 17.351 -3.332 1.00 83.25 174 HIS A C 1
ATOM 1283 O O . HIS A 1 174 ? -6.691 18.058 -2.331 1.00 83.25 174 HIS A O 1
ATOM 1289 N N . SER A 1 175 ? -7.173 16.067 -3.251 1.00 79.19 175 SER A N 1
ATOM 1290 C CA . SER A 1 175 ? -7.463 15.401 -1.980 1.00 79.19 175 SER A CA 1
ATOM 1291 C C . SER A 1 175 ? -6.208 14.952 -1.237 1.00 79.19 175 SER A C 1
ATOM 1293 O O . SER A 1 175 ? -5.148 14.747 -1.820 1.00 79.19 175 SER A O 1
ATOM 1295 N N . GLN A 1 176 ? -6.357 14.762 0.067 1.00 83.12 176 GLN A N 1
ATOM 1296 C CA . GLN A 1 176 ? -5.359 14.243 0.992 1.00 83.12 176 GLN A CA 1
ATOM 1297 C C . GLN A 1 176 ? -5.976 13.050 1.722 1.00 83.12 176 GLN A C 1
ATOM 1299 O O . GLN A 1 176 ? -6.837 13.221 2.590 1.00 83.12 176 GLN A O 1
ATOM 1304 N N . LEU A 1 177 ? -5.581 11.836 1.348 1.00 76.50 177 LEU A N 1
ATOM 1305 C CA . LEU A 1 177 ? -6.107 10.607 1.935 1.00 76.50 177 LEU A CA 1
ATOM 1306 C C . LEU A 1 177 ? -5.001 9.892 2.711 1.00 76.50 177 LEU A C 1
ATOM 1308 O O . LEU A 1 177 ? -3.867 9.779 2.249 1.00 76.50 177 LEU A O 1
ATOM 1312 N N . VAL A 1 178 ? -5.330 9.436 3.914 1.00 75.19 178 VAL A N 1
ATOM 1313 C CA . VAL A 1 178 ? -4.430 8.652 4.757 1.00 75.19 178 VAL A CA 1
ATOM 1314 C C . VAL A 1 178 ? -5.149 7.381 5.180 1.00 75.19 178 VAL A C 1
ATOM 1316 O O . VAL A 1 178 ? -5.934 7.367 6.130 1.00 75.19 178 VAL A O 1
ATOM 1319 N N . ALA A 1 179 ? -4.897 6.292 4.472 1.00 66.62 179 ALA A N 1
ATOM 1320 C CA . ALA A 1 179 ? -5.389 4.975 4.823 1.00 66.62 179 ALA A CA 1
ATOM 1321 C C . ALA A 1 179 ? -4.598 4.330 5.958 1.00 66.62 179 ALA A C 1
ATOM 1323 O O . ALA A 1 179 ? -3.369 4.323 6.001 1.00 66.62 179 ALA A O 1
ATOM 1324 N N . GLY A 1 180 ? -5.331 3.631 6.814 1.00 47.25 180 GLY A N 1
ATOM 1325 C CA . GLY A 1 180 ? -4.765 2.652 7.722 1.00 47.25 180 GLY A CA 1
ATOM 1326 C C . GLY A 1 180 ? -4.666 1.276 7.063 1.00 47.25 180 GLY A C 1
ATOM 1327 O O . GLY A 1 180 ? -4.654 1.167 5.838 1.00 47.25 180 GLY A O 1
ATOM 1328 N N . TYR A 1 181 ? -4.567 0.211 7.853 1.00 57.72 181 TYR A N 1
ATOM 1329 C CA . TYR A 1 181 ? -4.294 -1.143 7.349 1.00 57.72 181 TYR A CA 1
ATOM 1330 C C . TYR A 1 181 ? -5.418 -1.663 6.441 1.00 57.72 181 TYR A C 1
ATOM 1332 O O . TYR A 1 181 ? -6.592 -1.513 6.770 1.00 57.72 181 TYR A O 1
ATOM 1340 N N . GLY A 1 182 ? -5.084 -2.326 5.332 1.00 56.69 182 GLY A N 1
ATOM 1341 C CA . GLY A 1 182 ? -6.036 -3.035 4.469 1.00 56.69 182 GLY A CA 1
ATOM 1342 C C . GLY A 1 182 ? -7.133 -2.146 3.888 1.00 56.69 182 GLY A C 1
ATOM 1343 O O . GLY A 1 182 ? -8.210 -2.638 3.563 1.00 56.69 182 GLY A O 1
ATOM 1344 N N . SER A 1 183 ? -6.904 -0.836 3.840 1.00 73.00 183 SER A N 1
ATOM 1345 C CA . SER A 1 183 ? -7.890 0.143 3.387 1.00 73.00 183 SER A CA 1
ATOM 1346 C C . SER A 1 183 ? -7.754 0.385 1.885 1.00 73.00 183 SER A C 1
ATOM 1348 O O . SER A 1 183 ? -6.734 0.068 1.275 1.00 73.00 183 SER A O 1
ATOM 1350 N N . THR A 1 184 ? -8.795 0.952 1.289 1.00 75.38 184 THR A N 1
ATOM 1351 C CA . THR A 1 184 ? -8.830 1.361 -0.113 1.00 75.38 184 THR A CA 1
ATOM 1352 C C . THR A 1 184 ? -8.964 2.876 -0.198 1.00 75.38 184 THR A C 1
ATOM 1354 O O . THR A 1 184 ? -9.830 3.454 0.448 1.00 75.38 184 THR A O 1
ATOM 1357 N N . GLU A 1 185 ? -8.131 3.527 -0.997 1.00 87.19 185 GLU A N 1
ATOM 1358 C CA . GLU A 1 185 ? -8.177 4.966 -1.256 1.00 87.19 185 GLU A CA 1
ATOM 1359 C C . GLU A 1 185 ? -8.444 5.198 -2.739 1.00 87.19 185 GLU A C 1
ATOM 1361 O O . GLU A 1 185 ? -7.869 4.529 -3.600 1.00 87.19 185 GLU A O 1
ATOM 1366 N N . THR A 1 186 ? -9.314 6.147 -3.066 1.00 88.44 186 THR A N 1
ATOM 1367 C CA . THR A 1 186 ? -9.539 6.590 -4.444 1.00 88.44 186 THR A CA 1
ATOM 1368 C C . THR A 1 186 ? -9.631 8.105 -4.482 1.00 88.44 186 THR A C 1
ATOM 1370 O O . THR A 1 186 ? -10.492 8.669 -3.817 1.00 88.44 186 THR A O 1
ATOM 1373 N N . ALA A 1 187 ? -8.771 8.765 -5.257 1.00 83.88 187 ALA A N 1
ATOM 1374 C CA . ALA A 1 187 ? -8.801 10.217 -5.424 1.00 83.88 187 ALA A CA 1
ATOM 1375 C C . ALA A 1 187 ? -8.676 10.669 -6.885 1.00 83.88 187 ALA A C 1
ATOM 1377 O O . ALA A 1 187 ? -8.261 9.908 -7.764 1.00 83.88 187 ALA A O 1
ATOM 1378 N N . GLY A 1 188 ? -9.029 11.933 -7.135 1.00 81.88 188 GLY A N 1
ATOM 1379 C CA . GLY A 1 188 ? -8.805 12.609 -8.411 1.00 81.88 188 GLY A CA 1
ATOM 1380 C C . GLY A 1 188 ? -7.342 13.006 -8.626 1.00 81.88 188 GLY A C 1
ATOM 1381 O O . GLY A 1 188 ? -6.443 12.562 -7.911 1.00 81.88 188 GLY A O 1
ATOM 1382 N N . SER A 1 189 ? -7.092 13.848 -9.629 1.00 90.12 189 SER A N 1
ATOM 1383 C CA . SER A 1 189 ? -5.739 14.343 -9.930 1.00 90.12 189 SER A CA 1
ATOM 1384 C C . SER A 1 189 ? -5.216 15.280 -8.837 1.00 90.12 189 SER A C 1
ATOM 1386 O O . SER A 1 189 ? -6.008 15.836 -8.076 1.00 90.12 189 SER A O 1
ATOM 1388 N N . HIS A 1 190 ? -3.903 15.514 -8.802 1.00 88.50 190 HIS A N 1
ATOM 1389 C CA . HIS A 1 190 ? -3.250 16.402 -7.830 1.00 88.50 190 HIS A CA 1
ATOM 1390 C C . HIS A 1 190 ? -3.476 16.003 -6.366 1.00 88.50 190 HIS A C 1
ATOM 1392 O O . H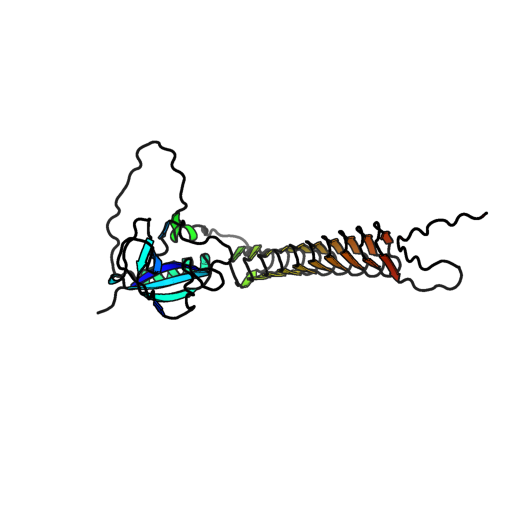IS A 1 190 ? -3.544 16.871 -5.497 1.00 88.50 190 HIS A O 1
ATOM 1398 N N . SER A 1 191 ? -3.661 14.711 -6.095 1.00 89.81 191 SER A N 1
ATOM 1399 C CA . SER A 1 191 ? -3.976 14.220 -4.752 1.00 89.81 191 SER A CA 1
ATOM 1400 C C . SER A 1 191 ? -2.773 13.547 -4.107 1.00 89.81 191 SER A C 1
ATOM 1402 O O . SER A 1 191 ? -1.960 12.932 -4.799 1.00 89.81 191 SER A O 1
ATOM 1404 N N . ASP A 1 192 ? -2.718 13.587 -2.778 1.00 88.81 192 ASP A N 1
ATOM 1405 C CA . ASP A 1 192 ? -1.728 12.853 -1.999 1.00 88.81 192 ASP A CA 1
ATOM 1406 C C . ASP A 1 192 ? -2.406 11.718 -1.222 1.00 88.81 192 ASP A C 1
ATOM 1408 O O . ASP A 1 192 ? -3.348 11.937 -0.457 1.00 88.81 192 ASP A O 1
ATOM 1412 N N . LEU A 1 193 ? -1.933 10.489 -1.430 1.00 88.12 193 LEU A N 1
ATOM 1413 C CA . LEU A 1 193 ? -2.418 9.283 -0.756 1.00 88.12 193 LEU A CA 1
ATOM 1414 C C . LEU A 1 193 ? -1.298 8.683 0.089 1.00 88.12 193 LEU A C 1
ATOM 1416 O O . LEU A 1 193 ? -0.198 8.423 -0.407 1.00 88.12 193 LEU A O 1
ATOM 1420 N N . THR A 1 194 ? -1.588 8.395 1.352 1.00 82.94 194 THR A N 1
ATOM 1421 C CA . THR A 1 194 ? -0.689 7.669 2.249 1.00 82.94 194 THR A CA 1
ATOM 1422 C C . THR A 1 194 ? -1.356 6.383 2.699 1.00 82.94 194 THR A C 1
ATOM 1424 O O . THR A 1 194 ? -2.203 6.381 3.587 1.00 82.94 194 THR A O 1
ATOM 1427 N N . ALA A 1 195 ? -0.920 5.271 2.122 1.00 78.69 195 ALA A N 1
ATOM 1428 C CA . ALA A 1 195 ? -1.498 3.967 2.365 1.00 78.69 195 ALA A CA 1
ATOM 1429 C C . ALA A 1 195 ? -0.825 3.256 3.548 1.00 78.69 195 ALA A C 1
ATOM 1431 O O . ALA A 1 195 ? 0.403 3.156 3.625 1.00 78.69 195 ALA A O 1
ATOM 1432 N N . GLY A 1 196 ? -1.634 2.695 4.446 1.00 64.75 196 GLY A N 1
ATOM 1433 C CA . GLY A 1 196 ? -1.191 1.763 5.482 1.00 64.75 196 GLY A CA 1
ATOM 1434 C C . GLY A 1 196 ? -0.765 0.399 4.923 1.00 64.75 196 GLY A C 1
ATOM 1435 O O . GLY A 1 196 ? -0.690 0.189 3.719 1.00 64.75 196 GLY A O 1
ATOM 1436 N N . TYR A 1 197 ? -0.465 -0.555 5.805 1.00 72.88 197 TYR A N 1
ATOM 1437 C CA . TYR A 1 197 ? -0.069 -1.916 5.413 1.00 72.88 197 TYR A CA 1
ATOM 1438 C C . TYR A 1 197 ? -1.194 -2.631 4.651 1.00 72.88 197 TYR A C 1
ATOM 1440 O O . TYR A 1 197 ? -2.333 -2.624 5.107 1.00 72.88 197 TYR A O 1
ATOM 1448 N N . GLY A 1 198 ? -0.874 -3.322 3.555 1.00 68.88 198 GLY A N 1
ATOM 1449 C CA . GLY A 1 198 ? -1.833 -4.140 2.805 1.00 68.88 198 GLY A CA 1
ATOM 1450 C C . GLY A 1 198 ? -2.931 -3.337 2.107 1.00 68.88 198 GLY A C 1
ATOM 1451 O O . GLY A 1 198 ? -3.972 -3.896 1.773 1.00 68.88 198 GLY A O 1
ATOM 1452 N N . SER A 1 199 ? -2.737 -2.030 1.944 1.00 82.12 199 SER A N 1
ATOM 1453 C CA . SER A 1 199 ? -3.757 -1.120 1.425 1.00 82.12 199 SER A CA 1
ATOM 1454 C C . SER A 1 199 ? -3.672 -0.965 -0.091 1.00 82.12 199 SER A C 1
ATOM 1456 O O . SER A 1 199 ? -2.648 -1.269 -0.708 1.00 82.12 199 SER A O 1
ATOM 1458 N N . THR A 1 200 ? -4.761 -0.499 -0.700 1.00 90.06 200 THR A N 1
ATOM 1459 C CA . THR A 1 200 ? -4.853 -0.243 -2.142 1.00 90.06 200 THR A CA 1
ATOM 1460 C C . THR A 1 200 ? -5.177 1.223 -2.400 1.00 90.06 200 THR A C 1
ATOM 1462 O O . THR A 1 200 ? -6.246 1.684 -2.024 1.00 90.06 200 THR A O 1
ATOM 1465 N N . GLY A 1 201 ? -4.284 1.957 -3.059 1.00 90.75 201 GLY A N 1
ATOM 1466 C CA . GLY A 1 201 ? -4.492 3.365 -3.404 1.00 90.75 201 GLY A CA 1
ATOM 1467 C C . GLY A 1 201 ? -4.623 3.575 -4.908 1.00 90.75 201 GLY A C 1
ATOM 1468 O O . GLY A 1 201 ? -3.809 3.056 -5.668 1.00 90.75 201 GLY A O 1
ATOM 1469 N N . THR A 1 202 ? -5.626 4.341 -5.339 1.00 96.94 202 THR A N 1
ATOM 1470 C CA . THR A 1 202 ? -5.793 4.781 -6.733 1.00 96.94 202 THR A CA 1
ATOM 1471 C C . THR A 1 202 ? -5.912 6.302 -6.800 1.00 96.94 202 THR A C 1
ATOM 1473 O O . THR A 1 202 ? -6.775 6.870 -6.138 1.00 96.94 202 THR A O 1
ATOM 1476 N N . ALA A 1 203 ? -5.096 6.968 -7.615 1.00 94.19 203 ALA A N 1
ATOM 1477 C CA . ALA A 1 203 ? -5.182 8.415 -7.830 1.00 94.19 203 ALA A CA 1
ATOM 1478 C C . ALA A 1 203 ? -5.202 8.793 -9.321 1.00 94.19 203 ALA A C 1
ATOM 1480 O O . ALA A 1 203 ? -4.917 7.971 -10.199 1.00 94.19 203 ALA A O 1
ATOM 1481 N N . GLY A 1 204 ? -5.562 10.048 -9.604 1.00 88.69 204 GLY A N 1
ATOM 1482 C CA . GLY A 1 204 ? -5.493 10.634 -10.941 1.00 88.69 204 GLY A CA 1
ATOM 1483 C C . GLY A 1 204 ? -4.061 10.943 -11.391 1.00 88.69 204 GLY A C 1
ATOM 1484 O O . GLY A 1 204 ? -3.104 10.317 -10.941 1.00 88.69 204 GLY A O 1
ATOM 1485 N N . SER A 1 205 ? -3.929 11.889 -12.321 1.00 95.75 205 SER A N 1
ATOM 1486 C CA . SER A 1 205 ? -2.615 12.388 -12.759 1.00 95.75 205 SER A CA 1
ATOM 1487 C C . SER A 1 205 ? -2.018 13.321 -11.707 1.00 95.75 205 SER A C 1
ATOM 1489 O O . SER A 1 205 ? -2.732 13.745 -10.789 1.00 95.75 205 SER A O 1
ATOM 1491 N N . ASP A 1 206 ? -0.733 13.643 -11.832 1.00 94.12 206 ASP A N 1
ATOM 1492 C CA . ASP A 1 206 ? -0.063 14.655 -11.002 1.00 94.12 206 ASP A CA 1
ATOM 1493 C C . ASP A 1 206 ? -0.157 14.363 -9.494 1.00 94.12 206 ASP A C 1
ATOM 1495 O O . ASP A 1 206 ? -0.246 15.272 -8.672 1.00 94.12 206 ASP A O 1
ATOM 1499 N N . SER A 1 207 ? -0.239 13.085 -9.117 1.00 96.19 207 SER A N 1
ATOM 1500 C CA . SER A 1 207 ? -0.544 12.666 -7.745 1.00 96.19 207 SER A CA 1
ATOM 1501 C C . SER A 1 207 ? 0.676 12.069 -7.047 1.00 96.19 207 SER A C 1
ATOM 1503 O O . SER A 1 207 ? 1.561 11.495 -7.687 1.00 96.19 207 SER A O 1
ATOM 1505 N N . SER A 1 208 ? 0.711 12.168 -5.719 1.00 96.00 208 SER A N 1
ATOM 1506 C CA . SER A 1 208 ? 1.748 11.566 -4.879 1.00 96.00 208 SER A CA 1
ATOM 1507 C C . SER A 1 208 ? 1.166 10.412 -4.074 1.00 96.00 208 SER A C 1
ATOM 1509 O O . SER A 1 208 ? 0.194 10.574 -3.343 1.00 96.00 208 SER A O 1
ATOM 1511 N N . LEU A 1 209 ? 1.736 9.217 -4.191 1.00 96.00 209 LEU A N 1
ATOM 1512 C CA . LEU A 1 209 ? 1.266 8.048 -3.457 1.00 96.00 209 LEU A CA 1
ATOM 1513 C C . LEU A 1 209 ? 2.417 7.454 -2.642 1.00 96.00 209 LEU A C 1
ATOM 1515 O O . LEU A 1 209 ? 3.437 7.040 -3.185 1.00 96.00 209 LEU A O 1
ATOM 1519 N N . THR A 1 210 ? 2.240 7.334 -1.327 1.00 90.44 210 THR A N 1
ATOM 1520 C CA . THR A 1 210 ? 3.192 6.671 -0.422 1.00 90.44 210 THR A CA 1
ATOM 1521 C C . THR A 1 210 ? 2.564 5.418 0.171 1.00 90.44 210 THR A C 1
ATOM 1523 O O . THR A 1 210 ? 1.518 5.489 0.800 1.00 90.44 210 THR A O 1
ATOM 1526 N N . ALA A 1 211 ? 3.174 4.259 -0.060 1.00 84.75 211 ALA A N 1
ATOM 1527 C CA . ALA A 1 211 ? 2.647 2.962 0.337 1.00 84.75 211 ALA A CA 1
ATOM 1528 C C . ALA A 1 211 ? 3.357 2.405 1.564 1.00 84.75 211 ALA A C 1
ATOM 1530 O O . ALA A 1 211 ? 4.588 2.415 1.656 1.00 84.75 211 ALA A O 1
ATOM 1531 N N . GLY A 1 212 ? 2.569 1.788 2.437 1.00 73.44 212 GLY A N 1
ATOM 1532 C CA . GLY A 1 212 ? 3.043 0.847 3.430 1.00 73.44 212 GLY A CA 1
ATOM 1533 C C . GLY A 1 212 ? 3.541 -0.461 2.808 1.00 73.44 212 GLY A C 1
ATOM 1534 O O . GLY A 1 212 ? 3.713 -0.615 1.596 1.00 73.44 212 GLY A O 1
ATOM 1535 N N . TYR A 1 213 ? 3.796 -1.428 3.679 1.00 81.00 213 TYR A N 1
ATOM 1536 C CA . TYR A 1 213 ? 4.188 -2.790 3.318 1.00 81.00 213 TYR A CA 1
ATOM 1537 C C . TYR A 1 213 ? 3.046 -3.521 2.602 1.00 81.00 213 TYR A C 1
ATOM 1539 O O . TYR A 1 213 ? 1.883 -3.331 2.959 1.00 81.00 213 TYR A O 1
ATOM 1547 N N . GLY A 1 214 ? 3.364 -4.373 1.626 1.00 79.12 214 GLY A N 1
ATOM 1548 C CA . GLY A 1 214 ? 2.395 -5.249 0.958 1.00 79.12 214 GLY A CA 1
ATOM 1549 C C . GLY A 1 214 ? 1.249 -4.509 0.266 1.00 79.12 214 GLY A C 1
ATOM 1550 O O . GLY A 1 214 ? 0.158 -5.054 0.144 1.00 79.12 214 GLY A O 1
ATOM 1551 N N . SER A 1 215 ? 1.456 -3.245 -0.098 1.00 88.19 215 SER A N 1
ATOM 1552 C CA . SER A 1 215 ? 0.397 -2.360 -0.595 1.00 88.19 215 SER A CA 1
ATOM 1553 C C . SER A 1 215 ? 0.400 -2.290 -2.115 1.00 88.19 215 SER A C 1
ATOM 1555 O O . SER A 1 215 ? 1.431 -2.516 -2.745 1.00 88.19 215 SER A O 1
ATOM 1557 N N . THR A 1 216 ? -0.739 -1.943 -2.705 1.00 95.75 216 THR A N 1
ATOM 1558 C CA . THR A 1 216 ? -0.881 -1.749 -4.152 1.00 95.75 216 THR A CA 1
ATOM 1559 C C . THR A 1 216 ? -1.224 -0.297 -4.448 1.00 95.75 216 THR A C 1
ATOM 1561 O O . THR A 1 216 ? -2.139 0.258 -3.851 1.00 95.75 216 THR A O 1
ATOM 1564 N N . GLN A 1 217 ? -0.502 0.336 -5.364 1.00 94.00 217 GLN A N 1
ATOM 1565 C CA . GLN A 1 217 ? -0.725 1.729 -5.740 1.00 94.00 217 GLN A CA 1
ATOM 1566 C C . GLN A 1 217 ? -0.870 1.866 -7.244 1.00 94.00 217 GLN A C 1
ATOM 1568 O O . GLN A 1 217 ? -0.058 1.325 -7.991 1.00 94.00 217 GLN A O 1
ATOM 1573 N N . THR A 1 218 ? -1.886 2.609 -7.668 1.00 98.12 218 THR A N 1
ATOM 1574 C CA . THR A 1 218 ? -2.140 2.936 -9.069 1.00 98.12 218 THR A CA 1
ATOM 1575 C C . THR A 1 218 ? -2.313 4.442 -9.234 1.00 98.12 218 THR A C 1
ATOM 1577 O O . THR A 1 218 ? -3.112 5.052 -8.529 1.00 98.12 218 THR A O 1
ATOM 1580 N N . SER A 1 219 ? -1.610 5.051 -10.181 1.00 95.81 219 SER A N 1
ATOM 1581 C CA . SER A 1 219 ? -1.836 6.441 -10.589 1.00 95.81 219 SER A CA 1
ATOM 1582 C C . SER A 1 219 ? -1.906 6.562 -12.109 1.00 95.81 219 SER A C 1
ATOM 1584 O O . SER A 1 219 ? -1.594 5.616 -12.841 1.00 95.81 219 SER A O 1
ATOM 1586 N N . ARG A 1 220 ? -2.301 7.740 -12.598 1.00 96.56 220 ARG A N 1
ATOM 1587 C CA . ARG A 1 220 ? -2.143 8.089 -14.018 1.00 96.56 220 ARG A CA 1
ATOM 1588 C C . ARG A 1 220 ? -0.773 8.733 -14.253 1.00 96.56 220 ARG A C 1
ATOM 1590 O O . ARG A 1 220 ? 0.178 8.390 -13.548 1.00 96.56 220 ARG A O 1
ATOM 1597 N N . SER A 1 221 ? -0.665 9.573 -15.278 1.00 96.75 221 SER A N 1
ATOM 1598 C CA . SER A 1 221 ? 0.589 10.186 -15.710 1.00 96.75 221 SER A CA 1
ATOM 1599 C C . SER A 1 221 ? 1.152 11.167 -14.685 1.00 96.75 221 SER A C 1
ATOM 1601 O O . SER A 1 221 ? 0.443 11.600 -13.767 1.00 96.75 221 SER A O 1
ATOM 1603 N N . ASP A 1 222 ? 2.432 11.493 -14.850 1.00 96.38 222 ASP A N 1
ATOM 1604 C CA . ASP A 1 222 ? 3.127 12.570 -14.133 1.00 96.38 222 ASP A CA 1
ATOM 1605 C C . ASP A 1 222 ? 3.056 12.437 -12.606 1.00 96.38 222 ASP A C 1
ATOM 1607 O O . ASP A 1 222 ? 3.017 13.409 -11.855 1.00 96.38 222 ASP A O 1
ATOM 1611 N N . SER A 1 223 ? 2.999 11.197 -12.123 1.00 97.62 223 SER A N 1
ATOM 1612 C CA . SER A 1 223 ? 2.770 10.897 -10.712 1.00 97.62 223 SER A CA 1
ATOM 1613 C C . SER A 1 223 ? 4.030 10.377 -10.031 1.00 97.62 223 SER A C 1
ATOM 1615 O O . SER A 1 223 ? 4.935 9.827 -10.661 1.00 97.62 223 SER A O 1
ATOM 1617 N N . SER A 1 224 ? 4.086 10.532 -8.711 1.00 97.31 224 SER A N 1
ATOM 1618 C CA . SER A 1 224 ? 5.188 10.060 -7.873 1.00 97.31 224 SER A CA 1
ATOM 1619 C C . SER A 1 224 ? 4.694 8.971 -6.931 1.00 97.31 224 SER A C 1
ATOM 1621 O O . SER A 1 224 ? 3.786 9.201 -6.136 1.00 97.31 224 SER A O 1
ATOM 1623 N N . LEU A 1 225 ? 5.269 7.772 -7.010 1.00 98.00 225 LEU A N 1
ATOM 1624 C CA . LEU A 1 225 ? 4.878 6.641 -6.175 1.00 98.00 225 LEU A CA 1
ATOM 1625 C C . LEU A 1 225 ? 6.083 6.146 -5.381 1.00 98.00 225 LEU A C 1
ATOM 1627 O O . LEU A 1 225 ? 7.113 5.758 -5.939 1.00 98.00 225 LEU A O 1
ATOM 1631 N N . ARG A 1 226 ? 5.925 6.029 -4.065 1.00 95.50 226 ARG A N 1
ATOM 1632 C CA . ARG A 1 226 ? 6.919 5.434 -3.167 1.00 95.50 226 ARG A CA 1
ATOM 1633 C C . ARG A 1 226 ? 6.342 4.223 -2.449 1.00 95.50 226 ARG A C 1
ATOM 1635 O O . ARG A 1 226 ? 5.357 4.346 -1.737 1.00 95.50 226 ARG A O 1
ATOM 1642 N N . ALA A 1 227 ? 6.999 3.076 -2.565 1.00 89.75 227 ALA A N 1
ATOM 1643 C CA . ALA A 1 227 ? 6.535 1.821 -1.990 1.00 89.75 227 ALA A CA 1
ATOM 1644 C C . ALA A 1 227 ? 7.342 1.388 -0.762 1.00 89.75 227 ALA A C 1
ATOM 1646 O O . ALA A 1 227 ? 8.568 1.507 -0.721 1.00 89.75 227 ALA A O 1
ATOM 1647 N N . GLY A 1 228 ? 6.641 0.787 0.202 1.00 80.00 228 GLY A N 1
ATOM 1648 C CA . GLY A 1 228 ? 7.222 -0.082 1.220 1.00 80.00 228 GLY A CA 1
ATOM 1649 C C . GLY A 1 228 ? 7.676 -1.438 0.659 1.00 80.00 228 GLY A C 1
ATOM 1650 O O . GLY A 1 228 ? 7.779 -1.640 -0.552 1.00 80.00 228 GLY A O 1
ATOM 1651 N N . TYR A 1 229 ? 7.983 -2.371 1.561 1.00 88.88 229 TYR A N 1
ATOM 1652 C CA . TYR A 1 229 ? 8.406 -3.736 1.225 1.00 88.88 229 TYR A CA 1
ATOM 1653 C C . TYR A 1 229 ? 7.267 -4.541 0.592 1.00 88.88 229 TYR A C 1
ATOM 1655 O O . TYR A 1 229 ? 6.147 -4.515 1.104 1.00 88.88 229 TYR A O 1
ATOM 1663 N N . GLY A 1 230 ? 7.577 -5.336 -0.432 1.00 87.12 230 GLY A N 1
ATOM 1664 C CA . GLY A 1 230 ? 6.646 -6.291 -1.037 1.00 87.12 230 GLY A CA 1
ATOM 1665 C C . GLY A 1 230 ? 5.420 -5.629 -1.662 1.00 87.12 230 GLY A C 1
ATOM 1666 O O . GLY A 1 230 ? 4.354 -6.235 -1.714 1.00 87.12 230 GLY A O 1
ATOM 1667 N N . SER A 1 231 ? 5.549 -4.370 -2.068 1.00 93.38 231 SER A N 1
ATOM 1668 C CA . SER A 1 231 ? 4.450 -3.557 -2.584 1.00 93.38 231 SER A CA 1
ATOM 1669 C C . SER A 1 231 ? 4.450 -3.540 -4.111 1.00 93.38 231 SER A C 1
ATOM 1671 O O . SER A 1 231 ? 5.474 -3.777 -4.753 1.00 93.38 231 SER A O 1
ATOM 1673 N N . THR A 1 232 ? 3.294 -3.246 -4.698 1.00 97.81 232 THR A N 1
ATOM 1674 C CA . THR A 1 232 ? 3.098 -3.136 -6.146 1.00 97.81 232 THR A CA 1
ATOM 1675 C C . THR A 1 232 ? 2.737 -1.705 -6.516 1.00 97.81 232 THR A C 1
ATOM 1677 O O . THR A 1 232 ? 1.877 -1.096 -5.886 1.00 97.81 232 THR A O 1
ATOM 1680 N N . GLN A 1 233 ? 3.382 -1.162 -7.540 1.00 97.88 233 GLN A N 1
ATOM 1681 C CA . GLN A 1 233 ? 3.151 0.190 -8.040 1.00 97.88 233 GLN A CA 1
ATOM 1682 C C . GLN A 1 233 ? 2.869 0.144 -9.537 1.00 97.88 233 GLN A C 1
ATOM 1684 O O . GLN A 1 233 ? 3.550 -0.562 -10.282 1.00 97.88 233 GLN A O 1
ATOM 1689 N N . THR A 1 234 ? 1.869 0.893 -9.982 1.00 98.50 234 THR A N 1
ATOM 1690 C CA . THR A 1 234 ? 1.518 1.056 -11.392 1.00 98.50 234 THR A CA 1
ATOM 1691 C C . THR A 1 234 ? 1.255 2.528 -11.677 1.00 98.50 234 THR A C 1
ATOM 1693 O O . THR A 1 234 ? 0.414 3.138 -11.026 1.00 98.50 234 THR A O 1
ATOM 1696 N N . ALA A 1 235 ? 1.958 3.098 -12.646 1.00 96.88 235 ALA A N 1
ATOM 1697 C CA . ALA A 1 235 ? 1.718 4.457 -13.118 1.00 96.88 235 ALA A CA 1
ATOM 1698 C C . ALA A 1 235 ? 1.737 4.507 -14.646 1.00 96.88 235 ALA A C 1
ATOM 1700 O O . ALA A 1 235 ? 2.161 3.553 -15.304 1.00 96.88 235 ALA A O 1
ATOM 1701 N N . GLN A 1 236 ? 1.258 5.609 -15.213 1.00 97.19 236 GLN A N 1
ATOM 1702 C CA . GLN A 1 236 ? 1.305 5.828 -16.659 1.00 97.19 236 GLN A CA 1
ATOM 1703 C C . GLN A 1 236 ? 2.576 6.610 -17.030 1.00 97.19 236 GLN A C 1
ATOM 1705 O O . GLN A 1 236 ? 3.600 6.468 -16.365 1.00 97.19 236 GLN A O 1
ATOM 1710 N N . GLU A 1 237 ? 2.543 7.344 -18.136 1.00 97.75 237 GLU A N 1
ATOM 1711 C CA . GLU A 1 237 ? 3.673 8.104 -18.685 1.00 97.75 237 GLU A CA 1
ATOM 1712 C C . GLU A 1 237 ? 4.223 9.147 -17.698 1.00 97.75 237 GLU A C 1
ATOM 1714 O O . GLU A 1 237 ? 3.512 9.589 -16.790 1.00 97.75 237 GLU A O 1
ATOM 1719 N N . GLY A 1 238 ? 5.496 9.518 -17.848 1.00 96.94 238 GLY A N 1
ATOM 1720 C CA . GLY A 1 238 ? 6.090 10.641 -17.111 1.00 96.94 238 GLY A CA 1
ATOM 1721 C C . GLY A 1 238 ? 6.218 10.421 -15.601 1.00 96.94 238 GLY A C 1
ATOM 1722 O O . GLY A 1 238 ? 6.386 11.370 -14.837 1.00 96.94 238 GLY A O 1
ATOM 1723 N N . SER A 1 239 ? 6.088 9.179 -15.127 1.00 98.38 239 SER A N 1
ATOM 1724 C CA . SER A 1 239 ? 5.926 8.899 -13.699 1.00 98.38 239 SER A CA 1
ATOM 1725 C C . SER A 1 239 ? 7.220 8.446 -13.025 1.00 98.38 239 SER A C 1
ATOM 1727 O O . SER A 1 239 ? 8.094 7.821 -13.627 1.00 98.38 239 SER A O 1
ATOM 1729 N N . ASN A 1 240 ? 7.326 8.735 -11.729 1.00 98.12 240 ASN A N 1
ATOM 1730 C CA . ASN A 1 240 ? 8.483 8.420 -10.898 1.00 98.12 240 ASN A CA 1
ATOM 1731 C C . ASN A 1 240 ? 8.120 7.351 -9.864 1.00 98.12 240 ASN A C 1
ATOM 1733 O O . ASN A 1 240 ? 7.291 7.590 -8.988 1.00 98.12 240 ASN A O 1
ATOM 1737 N N . LEU A 1 241 ? 8.748 6.176 -9.927 1.00 98.12 241 LEU A N 1
ATOM 1738 C CA . LEU A 1 241 ? 8.500 5.071 -8.996 1.00 98.12 241 LEU A CA 1
ATOM 1739 C C . LEU A 1 241 ? 9.756 4.761 -8.184 1.00 98.12 241 LEU A C 1
ATOM 1741 O O . LEU A 1 241 ? 10.804 4.424 -8.731 1.00 98.12 241 LEU A O 1
ATOM 1745 N N . THR A 1 242 ? 9.636 4.789 -6.860 1.00 97.56 242 THR A N 1
ATOM 1746 C CA . THR A 1 242 ? 10.659 4.278 -5.939 1.00 97.56 242 THR A CA 1
ATOM 1747 C C . THR A 1 242 ? 10.125 3.064 -5.193 1.00 97.56 242 THR A C 1
ATOM 1749 O O . THR A 1 242 ? 9.210 3.179 -4.375 1.00 97.56 242 THR A O 1
ATOM 1752 N N . ALA A 1 243 ? 10.728 1.906 -5.442 1.00 93.38 243 ALA A N 1
ATOM 1753 C CA . ALA A 1 243 ? 10.307 0.633 -4.881 1.00 93.38 243 ALA A CA 1
ATOM 1754 C C . ALA A 1 243 ? 11.078 0.285 -3.595 1.00 93.38 243 ALA A C 1
ATOM 1756 O O . ALA A 1 243 ? 12.296 0.459 -3.514 1.00 93.38 243 ALA A O 1
ATOM 1757 N N . GLY A 1 244 ? 10.373 -0.252 -2.597 1.00 89.00 244 GLY A N 1
ATOM 1758 C CA . GLY A 1 244 ? 10.984 -0.901 -1.434 1.00 89.00 244 GLY A CA 1
ATOM 1759 C C . GLY A 1 244 ? 11.573 -2.278 -1.766 1.00 89.00 244 GLY A C 1
ATOM 1760 O O . GLY A 1 244 ? 11.663 -2.670 -2.923 1.00 89.00 244 GLY A O 1
ATOM 1761 N N . TYR A 1 245 ? 11.995 -3.029 -0.748 1.00 92.56 245 TYR A N 1
ATOM 1762 C CA . TYR A 1 245 ? 12.539 -4.383 -0.930 1.00 92.56 245 TYR A CA 1
ATOM 1763 C C . TYR A 1 245 ? 11.474 -5.342 -1.477 1.00 92.56 245 TYR A C 1
ATOM 1765 O O . TYR A 1 245 ? 10.362 -5.379 -0.953 1.00 92.56 245 TYR A O 1
ATOM 1773 N N . GLY A 1 246 ? 11.836 -6.171 -2.460 1.00 92.00 246 GLY A N 1
ATOM 1774 C CA . GLY A 1 246 ? 10.967 -7.223 -2.995 1.00 92.00 246 GLY A CA 1
ATOM 1775 C C . GLY A 1 246 ? 9.701 -6.687 -3.661 1.00 92.00 246 GLY A C 1
ATOM 1776 O O . GLY A 1 246 ? 8.696 -7.390 -3.725 1.00 92.00 246 GLY A O 1
ATOM 1777 N N . SER A 1 247 ? 9.724 -5.428 -4.091 1.00 96.12 247 SER A N 1
ATOM 1778 C CA . SER A 1 247 ? 8.561 -4.732 -4.632 1.00 96.12 247 SER A CA 1
ATOM 1779 C C . SER A 1 247 ? 8.526 -4.815 -6.159 1.00 96.12 247 SER A C 1
ATOM 1781 O O . SER A 1 247 ? 9.534 -5.095 -6.812 1.00 96.12 247 SER A O 1
ATOM 1783 N N . THR A 1 248 ? 7.353 -4.572 -6.740 1.00 98.00 248 THR A N 1
ATOM 1784 C CA . THR A 1 248 ? 7.144 -4.562 -8.193 1.00 98.00 248 THR A CA 1
ATOM 1785 C C . THR A 1 248 ? 6.682 -3.183 -8.648 1.00 98.00 248 THR A C 1
ATOM 1787 O O . THR A 1 248 ? 5.703 -2.661 -8.124 1.00 98.00 248 THR A O 1
ATOM 1790 N N . GLY A 1 249 ? 7.363 -2.589 -9.625 1.00 97.38 249 GLY A N 1
ATOM 1791 C CA . GLY A 1 249 ? 6.994 -1.300 -10.212 1.00 97.38 249 GLY A CA 1
ATOM 1792 C C . GLY A 1 249 ? 6.755 -1.411 -11.713 1.00 97.38 249 GLY A C 1
ATOM 1793 O O . GLY A 1 249 ? 7.577 -1.985 -12.421 1.00 97.38 249 GLY A O 1
ATOM 1794 N N . THR A 1 250 ? 5.645 -0.857 -12.196 1.00 98.50 250 THR A N 1
ATOM 1795 C CA . THR A 1 250 ? 5.331 -0.739 -13.627 1.00 98.50 250 THR A CA 1
ATOM 1796 C C . THR A 1 250 ? 5.006 0.712 -13.966 1.00 98.50 250 THR A C 1
ATOM 1798 O O . THR A 1 250 ? 4.150 1.301 -13.311 1.00 98.50 250 THR A O 1
ATOM 1801 N N . ALA A 1 251 ? 5.658 1.286 -14.974 1.00 98.06 251 ALA A N 1
ATOM 1802 C CA . ALA A 1 251 ? 5.367 2.636 -15.459 1.00 98.06 251 ALA A CA 1
ATOM 1803 C C . ALA A 1 251 ? 5.239 2.688 -16.991 1.00 98.06 251 ALA A C 1
ATOM 1805 O O . ALA A 1 251 ? 5.634 1.747 -17.685 1.00 98.06 251 ALA A O 1
ATOM 1806 N N . GLY A 1 252 ? 4.674 3.781 -17.508 1.00 97.56 252 GLY A N 1
ATOM 1807 C CA . GLY A 1 252 ? 4.582 4.056 -18.942 1.00 97.56 252 GLY A CA 1
ATOM 1808 C C . GLY A 1 252 ? 5.917 4.486 -19.559 1.00 97.56 252 GLY A C 1
ATOM 1809 O O . GLY A 1 252 ? 6.986 4.195 -19.020 1.00 97.56 252 GLY A O 1
ATOM 1810 N N . ALA A 1 253 ? 5.848 5.152 -20.714 1.00 98.00 253 ALA A N 1
ATOM 1811 C CA . ALA A 1 253 ? 7.010 5.792 -21.331 1.00 98.00 253 ALA A CA 1
ATOM 1812 C C . ALA A 1 253 ? 7.505 6.983 -20.492 1.00 98.00 253 ALA A C 1
ATOM 1814 O O . ALA A 1 253 ? 6.828 7.405 -19.545 1.00 98.00 253 ALA A O 1
ATOM 1815 N N . ASP A 1 254 ? 8.698 7.484 -20.812 1.00 98.19 254 ASP A N 1
ATOM 1816 C CA . ASP A 1 254 ? 9.277 8.699 -20.221 1.00 98.19 254 ASP A CA 1
ATOM 1817 C C . ASP A 1 254 ? 9.317 8.675 -18.683 1.00 98.19 254 ASP A C 1
ATOM 1819 O O . ASP A 1 254 ? 9.168 9.689 -18.004 1.00 98.19 254 ASP A O 1
ATOM 1823 N N . SER A 1 255 ? 9.467 7.480 -18.106 1.00 98.56 255 SER A N 1
ATOM 1824 C CA . SER A 1 255 ? 9.330 7.255 -16.668 1.00 98.56 255 SER A CA 1
ATOM 1825 C C . SER A 1 255 ? 10.672 6.970 -16.001 1.00 98.56 255 SER A C 1
ATOM 1827 O O . SER A 1 255 ? 11.615 6.471 -16.619 1.00 98.56 255 SER A O 1
ATOM 1829 N N . SER A 1 256 ? 10.753 7.244 -14.700 1.00 98.50 256 SER A N 1
ATOM 1830 C CA . SER A 1 256 ? 11.936 6.975 -13.879 1.00 98.50 256 SER A CA 1
ATOM 1831 C C . SER A 1 256 ? 11.613 5.970 -12.781 1.00 98.50 256 SER A C 1
ATOM 1833 O O . SER A 1 256 ? 10.687 6.164 -11.994 1.00 98.50 256 SER A O 1
ATOM 1835 N N . LEU A 1 257 ? 12.362 4.871 -12.717 1.00 98.38 257 LEU A N 1
ATOM 1836 C CA . LEU A 1 257 ? 12.134 3.788 -11.768 1.00 98.38 257 LEU A CA 1
ATOM 1837 C C . LEU A 1 257 ? 13.409 3.481 -10.971 1.00 98.38 257 LEU A C 1
ATOM 1839 O O . LEU A 1 257 ? 14.471 3.217 -11.531 1.00 98.38 257 LEU A O 1
ATOM 1843 N N . ILE A 1 258 ? 13.301 3.440 -9.640 1.00 97.62 258 ILE A N 1
ATOM 1844 C CA . ILE A 1 258 ? 14.396 3.085 -8.721 1.00 97.62 258 ILE A CA 1
ATOM 1845 C C . ILE A 1 258 ? 13.988 1.881 -7.877 1.00 97.62 258 ILE A C 1
ATOM 1847 O O . ILE A 1 258 ? 12.979 1.922 -7.173 1.00 97.62 258 ILE A O 1
ATOM 1851 N N . ALA A 1 259 ? 14.744 0.791 -7.977 1.00 94.00 259 ALA A N 1
ATOM 1852 C CA . ALA A 1 259 ? 14.429 -0.479 -7.336 1.00 94.00 259 ALA A CA 1
ATOM 1853 C C . ALA A 1 259 ? 15.153 -0.643 -5.997 1.00 94.00 259 ALA A C 1
ATOM 1855 O O . ALA A 1 259 ? 16.365 -0.444 -5.902 1.00 94.00 259 ALA A O 1
ATOM 1856 N N . GLY A 1 260 ? 14.427 -1.111 -4.981 1.00 91.50 260 GLY A N 1
ATOM 1857 C CA . GLY A 1 260 ? 15.019 -1.710 -3.790 1.00 91.50 260 GLY A CA 1
ATOM 1858 C C . GLY A 1 260 ? 15.595 -3.099 -4.084 1.00 91.50 260 GLY A C 1
ATOM 1859 O O . GLY A 1 260 ? 15.468 -3.625 -5.186 1.00 91.50 260 GLY A O 1
ATOM 1860 N N . TYR A 1 261 ? 16.205 -3.732 -3.085 1.00 95.12 261 TYR A N 1
ATOM 1861 C CA . TYR A 1 261 ? 16.760 -5.086 -3.214 1.00 95.12 261 TYR A CA 1
ATOM 1862 C C . TYR A 1 261 ? 15.701 -6.097 -3.680 1.00 95.12 261 TYR A C 1
ATOM 1864 O O . TYR A 1 261 ? 14.588 -6.103 -3.153 1.00 95.12 261 TYR A O 1
ATOM 1872 N N . GLY A 1 262 ? 16.059 -6.974 -4.621 1.00 94.38 262 GLY A N 1
ATOM 1873 C CA . GLY A 1 262 ? 15.203 -8.073 -5.077 1.00 94.38 262 GLY A CA 1
ATOM 1874 C C . GLY A 1 262 ? 13.912 -7.616 -5.755 1.00 94.38 262 GLY A C 1
ATOM 1875 O O . GLY A 1 262 ? 12.930 -8.353 -5.750 1.00 94.38 262 GLY A O 1
ATOM 1876 N N . SER A 1 263 ? 13.878 -6.387 -6.272 1.00 97.12 263 SER A N 1
ATOM 1877 C CA . SER A 1 263 ? 12.669 -5.804 -6.858 1.00 97.12 263 SER A CA 1
ATOM 1878 C C . SER A 1 263 ? 12.560 -6.105 -8.346 1.00 97.12 263 SER A C 1
ATOM 1880 O O . SER A 1 263 ? 13.554 -6.403 -9.006 1.00 97.12 263 SER A O 1
ATOM 1882 N N . THR A 1 264 ? 11.355 -5.974 -8.892 1.00 98.00 264 THR A N 1
ATOM 1883 C CA . THR A 1 264 ? 11.104 -6.080 -10.334 1.00 98.00 264 THR A CA 1
ATOM 1884 C C . THR A 1 264 ? 10.565 -4.763 -10.870 1.00 98.00 264 THR A C 1
ATOM 1886 O O . THR A 1 264 ? 9.645 -4.188 -10.295 1.00 98.00 264 THR A O 1
ATOM 1889 N N . GLN A 1 265 ? 11.126 -4.273 -11.969 1.00 96.94 265 GLN A N 1
ATOM 1890 C CA . GLN A 1 265 ? 10.722 -3.017 -12.591 1.00 96.94 265 GLN A CA 1
ATOM 1891 C C . GLN A 1 265 ? 10.460 -3.194 -14.077 1.00 96.94 265 GLN A C 1
ATOM 1893 O O . GLN A 1 265 ? 11.254 -3.825 -14.773 1.00 96.94 265 GLN A O 1
ATOM 1898 N N . THR A 1 266 ? 9.360 -2.615 -14.549 1.00 98.31 266 THR A N 1
ATOM 1899 C CA . THR A 1 266 ? 8.985 -2.575 -15.963 1.00 98.31 266 THR A CA 1
ATOM 1900 C C . THR A 1 266 ? 8.631 -1.147 -16.365 1.00 98.31 266 THR A C 1
ATOM 1902 O O . THR A 1 266 ? 7.855 -0.498 -15.668 1.00 98.31 266 THR A O 1
ATOM 1905 N N . SER A 1 267 ? 9.159 -0.658 -17.481 1.00 97.38 267 SER A N 1
ATOM 1906 C CA . SER A 1 267 ? 8.788 0.646 -18.042 1.00 97.38 267 SER A CA 1
ATOM 1907 C C . SER A 1 267 ? 8.495 0.572 -19.540 1.00 97.38 267 SER A C 1
ATOM 1909 O O . SER A 1 267 ? 8.841 -0.408 -20.211 1.00 97.38 267 SER A O 1
ATOM 1911 N N . GLY A 1 268 ? 7.885 1.634 -20.065 1.00 97.31 268 GLY A N 1
ATOM 1912 C CA . GLY A 1 268 ? 7.792 1.897 -21.498 1.00 97.31 268 GLY A CA 1
ATOM 1913 C C . GLY A 1 268 ? 9.120 2.370 -22.096 1.00 97.31 268 GLY A C 1
ATOM 1914 O O . GLY A 1 268 ? 10.193 2.116 -21.535 1.00 97.31 268 GLY A O 1
ATOM 1915 N N . SER A 1 269 ? 9.034 3.018 -23.258 1.00 97.44 269 SER A N 1
ATOM 1916 C CA . SER A 1 269 ? 10.186 3.593 -23.962 1.00 97.44 269 SER A CA 1
ATOM 1917 C C . SER A 1 269 ? 10.764 4.799 -23.225 1.00 97.44 269 SER A C 1
ATOM 1919 O O . SER A 1 269 ? 10.134 5.333 -22.307 1.00 97.44 269 SER A O 1
ATOM 1921 N N . ASP A 1 270 ? 11.976 5.191 -23.613 1.00 97.56 270 ASP A N 1
ATOM 1922 C CA . ASP A 1 270 ? 12.627 6.441 -23.198 1.00 97.56 270 ASP A CA 1
ATOM 1923 C C . ASP A 1 270 ? 12.692 6.624 -21.672 1.00 97.56 270 ASP A C 1
ATOM 1925 O O . ASP A 1 270 ? 12.664 7.722 -21.123 1.00 97.56 270 ASP A O 1
ATOM 1929 N N . SER A 1 271 ? 12.780 5.503 -20.957 1.00 98.25 271 SER A N 1
ATOM 1930 C CA . SER A 1 271 ? 12.692 5.463 -19.502 1.00 98.25 271 SER A CA 1
ATOM 1931 C C . SER A 1 271 ? 14.060 5.260 -18.857 1.00 98.25 271 SER A C 1
ATOM 1933 O O . SER A 1 271 ? 14.989 4.712 -19.454 1.00 98.25 271 SER A O 1
ATOM 1935 N N . ALA A 1 272 ? 14.185 5.663 -17.596 1.00 98.25 272 ALA A N 1
ATOM 1936 C CA . ALA A 1 272 ? 15.386 5.471 -16.792 1.00 98.25 272 ALA A CA 1
ATOM 1937 C C . ALA A 1 272 ? 15.112 4.490 -15.648 1.00 98.25 272 ALA A C 1
ATOM 1939 O O . ALA A 1 272 ? 14.197 4.693 -14.855 1.00 98.25 272 ALA A O 1
ATOM 1940 N N . LEU A 1 273 ? 15.907 3.424 -15.535 1.00 98.12 273 LEU A N 1
ATOM 1941 C CA . LEU A 1 273 ? 15.737 2.412 -14.494 1.00 98.12 273 LEU A CA 1
ATOM 1942 C C . LEU A 1 273 ? 17.048 2.181 -13.750 1.00 98.12 273 LEU A C 1
ATOM 1944 O O . LEU A 1 273 ? 18.074 1.862 -14.348 1.00 98.12 273 LEU A O 1
ATOM 1948 N N . THR A 1 274 ? 17.003 2.235 -12.422 1.00 97.69 274 THR A N 1
ATOM 1949 C CA . THR A 1 274 ? 18.141 1.907 -11.551 1.00 97.69 274 THR A CA 1
ATOM 1950 C C . THR A 1 274 ? 17.790 0.758 -10.616 1.00 97.69 274 THR A C 1
ATOM 1952 O O . THR A 1 274 ? 16.843 0.854 -9.842 1.00 97.69 274 THR A O 1
ATOM 1955 N N . ALA A 1 275 ? 18.564 -0.325 -10.658 1.00 93.69 275 ALA A N 1
ATOM 1956 C CA . ALA A 1 275 ? 18.322 -1.523 -9.864 1.00 93.69 275 ALA A CA 1
ATOM 1957 C C . ALA A 1 275 ? 19.147 -1.548 -8.576 1.00 93.69 275 ALA A C 1
ATOM 1959 O O . ALA A 1 275 ? 20.361 -1.345 -8.587 1.00 93.69 275 ALA A O 1
ATOM 1960 N N . GLY A 1 276 ? 18.493 -1.917 -7.473 1.00 91.50 276 GLY A N 1
ATOM 1961 C CA . GLY A 1 276 ? 19.157 -2.426 -6.276 1.00 91.50 276 GLY A CA 1
ATOM 1962 C C . GLY A 1 276 ? 19.705 -3.842 -6.489 1.00 91.50 276 GLY A C 1
ATOM 1963 O O . GLY A 1 276 ? 19.509 -4.451 -7.536 1.00 91.50 276 GLY A O 1
ATOM 1964 N N . TYR A 1 277 ? 20.372 -4.403 -5.481 1.00 95.00 277 TYR A N 1
ATOM 1965 C CA . TYR A 1 277 ? 20.948 -5.755 -5.551 1.00 95.00 277 TYR A CA 1
ATOM 1966 C C . TYR A 1 277 ? 19.902 -6.818 -5.926 1.00 95.00 277 TYR A C 1
ATOM 1968 O O . TYR A 1 277 ? 18.807 -6.830 -5.364 1.00 95.00 277 TYR A O 1
ATOM 1976 N N . GLY A 1 278 ? 20.264 -7.737 -6.825 1.00 93.88 278 GLY A N 1
ATOM 1977 C CA . GLY A 1 278 ? 19.443 -8.894 -7.191 1.00 93.88 278 GLY A CA 1
ATOM 1978 C C . GLY A 1 278 ? 18.105 -8.534 -7.837 1.00 93.88 278 GLY A C 1
ATOM 1979 O O . GLY A 1 278 ? 17.159 -9.308 -7.730 1.00 93.88 278 GLY A O 1
ATOM 1980 N N . SER A 1 279 ? 17.995 -7.351 -8.442 1.00 96.81 279 SER A N 1
ATOM 1981 C CA . SER A 1 279 ? 16.735 -6.866 -9.014 1.00 96.81 279 SER A CA 1
ATOM 1982 C C . SER A 1 279 ? 16.596 -7.251 -10.484 1.00 96.81 279 SER A C 1
ATOM 1984 O O . SER A 1 279 ? 17.579 -7.571 -11.151 1.00 96.81 279 SER A O 1
ATOM 1986 N N . THR A 1 280 ? 15.376 -7.184 -11.006 1.00 97.38 280 THR A N 1
ATOM 1987 C CA . THR A 1 280 ? 15.073 -7.393 -12.425 1.00 97.38 280 THR A CA 1
ATOM 1988 C C . THR A 1 280 ? 14.510 -6.117 -13.039 1.00 97.38 280 THR A C 1
ATOM 1990 O O . THR A 1 280 ? 13.624 -5.491 -12.464 1.00 97.38 280 THR A O 1
ATOM 1993 N N . GLN A 1 281 ? 15.002 -5.736 -14.214 1.00 96.81 281 GLN A N 1
ATOM 1994 C CA . GLN A 1 281 ? 14.573 -4.549 -14.949 1.00 96.81 281 GLN A CA 1
ATOM 1995 C C . GLN A 1 281 ? 14.187 -4.922 -16.376 1.00 96.81 281 GLN A C 1
ATOM 1997 O O . GLN A 1 281 ? 14.898 -5.674 -17.042 1.00 96.81 281 GLN A O 1
ATOM 2002 N N . THR A 1 282 ? 13.074 -4.374 -16.850 1.00 97.69 282 THR A N 1
ATOM 2003 C CA . THR A 1 282 ? 12.631 -4.471 -18.240 1.00 97.69 282 THR A CA 1
ATOM 2004 C C . THR A 1 282 ? 12.216 -3.091 -18.732 1.00 97.69 282 THR A C 1
ATOM 2006 O O . THR A 1 282 ? 11.395 -2.442 -18.095 1.00 97.69 282 THR A O 1
ATOM 2009 N N . ALA A 1 283 ? 12.748 -2.651 -19.864 1.00 96.06 283 ALA A N 1
ATOM 2010 C CA . ALA A 1 283 ? 12.331 -1.413 -20.516 1.00 96.06 283 ALA A CA 1
ATOM 2011 C C . ALA A 1 283 ? 12.170 -1.620 -22.022 1.00 96.06 283 ALA A C 1
ATOM 2013 O O . ALA A 1 283 ? 12.671 -2.603 -22.580 1.00 96.06 283 ALA A O 1
ATOM 2014 N N . GLN A 1 284 ? 11.465 -0.702 -22.677 1.00 95.00 284 GLN A N 1
ATOM 2015 C CA . GLN A 1 284 ? 11.313 -0.725 -24.131 1.00 95.00 284 GLN A CA 1
ATOM 2016 C C . GLN A 1 284 ? 12.464 0.054 -24.794 1.00 95.00 284 GLN A C 1
ATOM 2018 O O . GLN A 1 284 ? 13.583 0.052 -24.283 1.00 95.00 284 GLN A O 1
ATOM 2023 N N . GLU A 1 285 ? 12.236 0.608 -25.981 1.00 95.38 285 GLU A N 1
ATOM 2024 C CA . GLU A 1 285 ? 13.244 1.307 -26.787 1.00 95.38 285 GLU A CA 1
ATOM 2025 C C . GLU A 1 285 ? 13.785 2.566 -26.089 1.00 95.38 285 GLU A C 1
ATOM 2027 O O . GLU A 1 285 ? 13.133 3.115 -25.200 1.00 95.38 285 GLU A O 1
ATOM 2032 N N . GLY A 1 286 ? 14.998 2.996 -26.451 1.00 93.56 286 GLY A N 1
ATOM 2033 C CA . GLY A 1 286 ? 15.547 4.294 -26.034 1.00 93.56 286 GLY A CA 1
ATOM 2034 C C . GLY A 1 286 ? 15.830 4.428 -24.535 1.00 93.56 286 GLY A C 1
ATOM 2035 O O . GLY A 1 286 ? 16.049 5.526 -24.029 1.00 93.56 286 GLY A O 1
ATOM 2036 N N . SER A 1 287 ? 15.813 3.323 -23.788 1.00 97.12 287 SER A N 1
ATOM 2037 C CA . SER A 1 287 ? 15.821 3.366 -22.326 1.00 97.12 287 SER A CA 1
ATOM 2038 C C . SER A 1 287 ? 17.224 3.233 -21.736 1.00 97.12 287 SER A C 1
ATOM 2040 O O . SER A 1 287 ? 18.116 2.605 -22.305 1.00 97.12 287 SER A O 1
ATOM 2042 N N . ASN A 1 288 ? 17.420 3.794 -20.546 1.00 96.31 288 ASN A N 1
ATOM 2043 C CA . ASN A 1 288 ? 18.678 3.748 -19.808 1.00 96.31 288 ASN A CA 1
ATOM 2044 C C . ASN A 1 288 ? 18.532 2.852 -18.576 1.00 96.31 288 ASN A C 1
ATOM 2046 O O . ASN A 1 288 ? 17.803 3.195 -17.645 1.00 96.31 288 ASN A O 1
ATOM 2050 N N . LEU A 1 289 ? 19.236 1.720 -18.536 1.00 96.00 289 LEU A N 1
ATOM 2051 C CA . LEU A 1 289 ? 19.209 0.799 -17.396 1.00 96.00 289 LEU A CA 1
ATOM 2052 C C . LEU A 1 289 ? 20.568 0.776 -16.703 1.00 96.00 289 LEU A C 1
ATOM 2054 O O . LEU A 1 289 ? 21.599 0.523 -17.325 1.00 96.00 289 LEU A O 1
ATOM 2058 N N . THR A 1 290 ? 20.557 0.978 -15.390 1.00 95.88 290 THR A N 1
ATOM 2059 C CA . THR A 1 290 ? 21.712 0.779 -14.513 1.00 95.88 290 THR A CA 1
ATOM 2060 C C . THR A 1 290 ? 21.434 -0.364 -13.552 1.00 95.88 290 THR A C 1
ATOM 2062 O O . THR A 1 290 ? 20.534 -0.284 -12.715 1.00 95.88 290 THR A O 1
ATOM 2065 N N . ALA A 1 291 ? 22.232 -1.422 -13.649 1.00 91.25 291 ALA A N 1
ATOM 2066 C CA . ALA A 1 291 ? 22.073 -2.626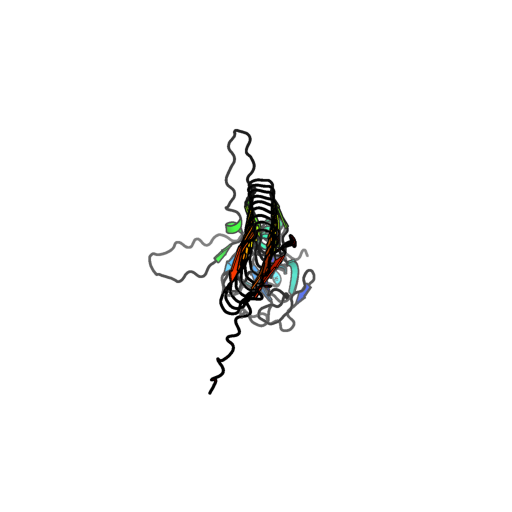 -12.856 1.00 91.25 291 ALA A CA 1
ATOM 2067 C C . ALA A 1 291 ? 22.891 -2.596 -11.560 1.00 91.25 291 ALA A C 1
ATOM 2069 O O . ALA A 1 291 ? 24.088 -2.308 -11.560 1.00 91.25 291 ALA A O 1
ATOM 2070 N N . GLY A 1 292 ? 22.257 -2.986 -10.454 1.00 90.62 292 GLY A N 1
ATOM 2071 C CA . GLY A 1 292 ? 22.944 -3.311 -9.208 1.00 90.62 292 GLY A CA 1
ATOM 2072 C C . GLY A 1 292 ? 23.658 -4.665 -9.273 1.00 90.62 292 GLY A C 1
ATOM 2073 O O . GLY A 1 292 ? 23.548 -5.417 -10.246 1.00 90.62 292 GLY A O 1
ATOM 2074 N N . TYR A 1 293 ? 24.370 -5.022 -8.201 1.00 92.62 293 TYR A N 1
ATOM 2075 C CA . TYR A 1 293 ? 25.028 -6.330 -8.093 1.00 92.62 293 TYR A CA 1
ATOM 2076 C C . TYR A 1 293 ? 24.026 -7.472 -8.313 1.00 92.62 293 TYR A C 1
ATOM 2078 O O . TYR A 1 293 ? 22.930 -7.440 -7.752 1.00 92.62 293 TYR A O 1
ATOM 2086 N N . GLY A 1 294 ? 24.395 -8.483 -9.103 1.00 90.38 294 GLY A N 1
ATOM 2087 C CA . GLY A 1 294 ? 23.577 -9.688 -9.292 1.00 90.38 294 GLY A CA 1
ATOM 2088 C C . GLY A 1 294 ? 22.221 -9.448 -9.964 1.00 90.38 294 GLY A C 1
ATOM 2089 O O . GLY A 1 294 ? 21.338 -10.293 -9.861 1.00 90.38 294 GLY A O 1
ATOM 2090 N N . SER A 1 295 ? 22.017 -8.282 -10.581 1.00 94.19 295 SER A N 1
ATOM 2091 C CA . SER A 1 295 ? 20.730 -7.901 -11.175 1.00 94.19 295 SER A CA 1
ATOM 2092 C C . SER A 1 295 ? 20.600 -8.377 -12.620 1.00 94.19 295 SER A C 1
ATOM 2094 O O . SER A 1 295 ? 21.593 -8.655 -13.285 1.00 94.19 295 SER A O 1
ATOM 2096 N N . THR A 1 296 ? 19.377 -8.435 -13.134 1.00 94.69 296 THR A N 1
ATOM 2097 C CA . THR A 1 296 ? 19.098 -8.750 -14.540 1.00 94.69 296 THR A CA 1
ATOM 2098 C C . THR A 1 296 ? 18.398 -7.575 -15.208 1.00 94.69 296 THR A C 1
ATOM 2100 O O . THR A 1 296 ? 17.459 -7.024 -14.646 1.00 94.69 296 THR A O 1
ATOM 2103 N N . GLY A 1 297 ? 18.831 -7.182 -16.403 1.00 93.12 297 GLY A N 1
ATOM 2104 C CA . GLY A 1 297 ? 18.225 -6.096 -17.174 1.00 93.12 297 GLY A CA 1
ATOM 2105 C C . GLY A 1 297 ? 17.947 -6.514 -18.610 1.00 93.12 297 GLY A C 1
ATOM 2106 O O . GLY A 1 297 ? 18.768 -7.180 -19.240 1.00 93.12 297 GLY A O 1
ATOM 2107 N N . THR A 1 298 ? 16.781 -6.138 -19.124 1.00 95.69 298 THR A N 1
ATOM 2108 C CA . THR A 1 298 ? 16.398 -6.300 -20.529 1.00 95.69 298 THR A CA 1
ATOM 2109 C C . THR A 1 298 ? 15.903 -4.968 -21.074 1.00 95.69 298 THR A C 1
ATOM 2111 O O . THR A 1 298 ? 15.017 -4.366 -20.476 1.00 95.69 298 THR A O 1
ATOM 2114 N N . ALA A 1 299 ? 16.430 -4.523 -22.211 1.00 92.75 299 ALA A N 1
ATOM 2115 C CA . ALA A 1 299 ? 15.964 -3.311 -22.882 1.00 92.75 299 ALA A CA 1
ATOM 2116 C C . ALA A 1 299 ? 15.705 -3.528 -24.379 1.00 92.75 299 ALA A C 1
ATOM 2118 O O . ALA A 1 299 ? 16.190 -4.499 -24.978 1.00 92.75 299 ALA A O 1
ATOM 2119 N N . GLY A 1 300 ? 14.913 -2.631 -24.970 1.00 90.19 300 GLY A N 1
ATOM 2120 C CA . GLY A 1 300 ? 14.641 -2.591 -26.405 1.00 90.19 300 GLY A CA 1
ATOM 2121 C C . GLY A 1 300 ? 15.848 -2.142 -27.234 1.00 90.19 300 GLY A C 1
ATOM 2122 O O . GLY A 1 300 ? 16.990 -2.132 -26.764 1.00 90.19 300 GLY A O 1
ATOM 2123 N N . SER A 1 301 ? 15.600 -1.781 -28.492 1.00 90.94 301 SER A N 1
ATOM 2124 C CA . SER A 1 301 ? 16.596 -1.125 -29.344 1.00 90.94 301 SER A CA 1
ATOM 2125 C C . SER A 1 301 ? 17.028 0.220 -28.756 1.00 90.94 301 SER A C 1
ATOM 2127 O O . SER A 1 301 ? 16.375 0.761 -27.861 1.00 90.94 301 SER A O 1
ATOM 2129 N N . ASP A 1 302 ? 18.180 0.713 -29.215 1.00 91.38 302 ASP A N 1
ATOM 2130 C CA . ASP A 1 302 ? 18.688 2.064 -28.922 1.00 91.38 302 ASP A CA 1
ATOM 2131 C C . ASP A 1 302 ? 18.783 2.414 -27.429 1.00 91.38 302 ASP A C 1
ATOM 2133 O O . ASP A 1 302 ? 18.786 3.573 -27.027 1.00 91.38 302 ASP A O 1
ATOM 2137 N N . SER A 1 303 ? 18.895 1.379 -26.598 1.00 93.19 303 SER A N 1
ATOM 2138 C CA . SER A 1 303 ? 18.933 1.482 -25.145 1.00 93.19 303 SER A CA 1
ATOM 2139 C C . SER A 1 303 ? 20.370 1.427 -24.626 1.00 93.19 303 SER A C 1
ATOM 2141 O O . SER A 1 303 ? 21.213 0.700 -25.159 1.00 93.19 303 SER A O 1
ATOM 2143 N N . SER A 1 304 ? 20.644 2.152 -23.543 1.00 93.44 304 SER A N 1
ATOM 2144 C CA . SER A 1 304 ? 21.934 2.140 -22.850 1.00 93.44 304 SER A CA 1
ATOM 2145 C C . SER A 1 304 ? 21.875 1.234 -21.622 1.00 93.44 304 SER A C 1
ATOM 2147 O O . SER A 1 304 ? 20.983 1.370 -20.785 1.00 93.44 304 SER A O 1
ATOM 2149 N N . LEU A 1 305 ? 22.832 0.310 -21.496 1.00 90.00 305 LEU A N 1
ATOM 2150 C CA . LEU A 1 305 ? 22.893 -0.663 -20.402 1.00 90.00 305 LEU A CA 1
ATOM 2151 C C . LEU A 1 305 ? 24.213 -0.524 -19.639 1.00 90.00 305 LEU A C 1
ATOM 2153 O O . LEU A 1 305 ? 25.289 -0.736 -20.198 1.00 90.00 305 LEU A O 1
ATOM 2157 N N . ILE A 1 306 ? 24.130 -0.228 -18.343 1.00 91.56 306 ILE A N 1
ATOM 2158 C CA . ILE A 1 306 ? 25.267 -0.218 -17.420 1.00 91.56 306 ILE A CA 1
ATOM 2159 C C . ILE A 1 306 ? 25.145 -1.428 -16.496 1.00 91.56 306 ILE A C 1
ATOM 2161 O O . ILE A 1 306 ? 24.235 -1.515 -15.673 1.00 91.56 306 ILE A O 1
ATOM 2165 N N . ALA A 1 307 ? 26.079 -2.368 -16.627 1.00 86.81 307 ALA A N 1
ATOM 2166 C CA . ALA A 1 307 ? 26.108 -3.587 -15.829 1.00 86.81 307 ALA A CA 1
ATOM 2167 C C . ALA A 1 307 ? 26.805 -3.372 -14.472 1.00 86.81 307 ALA A C 1
ATOM 2169 O O . ALA A 1 307 ? 27.927 -2.867 -14.406 1.00 86.81 307 ALA A O 1
ATOM 2170 N N . GLY A 1 308 ? 26.170 -3.830 -13.393 1.00 85.69 308 GLY A N 1
ATOM 2171 C CA . GLY A 1 308 ? 26.798 -4.026 -12.087 1.00 85.69 308 GLY A CA 1
ATOM 2172 C C . GLY A 1 308 ? 27.556 -5.355 -12.004 1.00 85.69 308 GLY A C 1
ATOM 2173 O O . GLY A 1 308 ? 27.418 -6.235 -12.860 1.00 85.69 308 GLY A O 1
ATOM 2174 N N . TYR A 1 309 ? 28.347 -5.550 -10.949 1.00 84.12 309 TYR A N 1
ATOM 2175 C CA . TYR A 1 309 ? 29.084 -6.804 -10.765 1.00 84.12 309 TYR A CA 1
ATOM 2176 C C . TYR A 1 309 ? 28.134 -8.008 -10.672 1.00 84.12 309 TYR A C 1
ATOM 2178 O O . TYR A 1 309 ? 27.163 -7.992 -9.915 1.00 84.12 309 TYR A O 1
ATOM 2186 N N . GLY A 1 310 ? 28.422 -9.064 -11.435 1.00 86.00 310 GLY A N 1
ATOM 2187 C CA . GLY A 1 310 ? 27.603 -10.279 -11.462 1.00 86.00 310 GLY A CA 1
ATOM 2188 C C . GLY A 1 310 ? 26.200 -10.085 -12.047 1.00 86.00 310 GLY A C 1
ATOM 2189 O O . GLY A 1 310 ? 25.364 -10.963 -11.868 1.00 86.00 310 GLY A O 1
ATOM 2190 N N . SER A 1 311 ? 25.928 -8.951 -12.701 1.00 85.56 311 SER A N 1
ATOM 2191 C CA . SER A 1 311 ? 24.650 -8.698 -13.372 1.00 85.56 311 SER A CA 1
ATOM 2192 C C . SER A 1 311 ? 24.627 -9.261 -14.796 1.00 85.56 311 SER A C 1
ATOM 2194 O O . SER A 1 311 ? 25.673 -9.434 -15.419 1.00 85.56 311 SER A O 1
ATOM 2196 N N . THR A 1 312 ? 23.430 -9.521 -15.318 1.00 89.69 312 THR A N 1
ATOM 2197 C CA . THR A 1 312 ? 23.194 -9.948 -16.705 1.00 89.69 312 THR A CA 1
ATOM 2198 C C . THR A 1 312 ? 22.365 -8.889 -17.418 1.00 89.69 312 THR A C 1
ATOM 2200 O O . THR A 1 312 ? 21.332 -8.473 -16.905 1.00 89.69 312 THR A O 1
ATOM 2203 N N . GLN A 1 313 ? 22.800 -8.436 -18.592 1.00 84.69 313 GLN A N 1
ATOM 2204 C CA . GLN A 1 313 ? 22.131 -7.385 -19.364 1.00 84.69 313 GLN A CA 1
ATOM 2205 C C . GLN A 1 313 ? 21.855 -7.874 -20.787 1.00 84.69 313 GLN A C 1
ATOM 2207 O O . GLN A 1 313 ? 22.727 -8.471 -21.409 1.00 84.69 313 GLN A O 1
ATOM 2212 N N . THR A 1 314 ? 20.647 -7.637 -21.296 1.00 90.44 314 THR A N 1
ATOM 2213 C CA . THR A 1 314 ? 20.221 -8.028 -22.648 1.00 90.44 314 THR A CA 1
ATOM 2214 C C . THR A 1 314 ? 19.619 -6.829 -23.375 1.00 90.44 314 THR A C 1
ATOM 2216 O O . THR A 1 314 ? 18.692 -6.209 -22.862 1.00 90.44 314 THR A O 1
ATOM 2219 N N . SER A 1 315 ? 20.082 -6.529 -24.590 1.00 84.00 315 SER A N 1
ATOM 2220 C CA . SER A 1 315 ? 19.413 -5.583 -25.494 1.00 84.00 315 SER A CA 1
ATOM 2221 C C . SER A 1 315 ? 18.806 -6.311 -26.694 1.00 84.00 315 SER A C 1
ATOM 2223 O O . SER A 1 315 ? 19.372 -7.281 -27.208 1.00 84.00 315 SER A O 1
ATOM 2225 N N . ARG A 1 316 ? 17.630 -5.865 -27.147 1.00 72.38 316 ARG A N 1
ATOM 2226 C CA . ARG A 1 316 ? 16.950 -6.402 -28.336 1.00 72.38 316 ARG A CA 1
ATOM 2227 C C . ARG A 1 316 ? 17.080 -5.419 -29.504 1.00 72.38 316 ARG A C 1
ATOM 2229 O O . ARG A 1 316 ? 16.191 -4.609 -29.723 1.00 72.38 316 ARG A O 1
ATOM 2236 N N . GLY A 1 317 ? 18.178 -5.497 -30.258 1.00 59.38 317 GLY A N 1
ATOM 2237 C CA . GLY A 1 317 ? 18.373 -4.732 -31.501 1.00 59.38 317 GLY A CA 1
ATOM 2238 C C . GLY A 1 317 ? 18.024 -5.533 -32.764 1.00 59.38 317 GLY A C 1
ATOM 2239 O O . GLY A 1 317 ? 18.281 -6.738 -32.827 1.00 59.38 317 GLY A O 1
ATOM 2240 N N . GLN A 1 318 ? 17.454 -4.878 -33.785 1.00 40.84 318 GLN A N 1
ATOM 2241 C CA . GLN A 1 318 ? 17.303 -5.461 -35.126 1.00 40.84 318 GLN A CA 1
ATOM 2242 C C . GLN A 1 318 ? 18.665 -5.593 -35.826 1.00 40.84 318 GLN A C 1
ATOM 2244 O O . GLN A 1 318 ? 19.510 -4.704 -35.748 1.00 40.84 318 GLN A O 1
ATOM 2249 N N . ARG A 1 319 ? 18.865 -6.707 -36.548 1.00 35.84 319 ARG A N 1
ATOM 2250 C CA . ARG A 1 319 ? 19.991 -6.887 -37.477 1.00 35.84 319 ARG A CA 1
ATOM 2251 C C . ARG A 1 319 ? 19.846 -5.919 -38.650 1.00 35.84 319 ARG A C 1
ATOM 2253 O O . ARG A 1 319 ? 18.897 -6.044 -39.418 1.00 35.84 319 ARG A O 1
ATOM 2260 N N . THR A 1 320 ? 20.833 -5.058 -38.853 1.00 34.28 320 THR A N 1
ATOM 2261 C CA . THR A 1 320 ? 21.171 -4.542 -40.182 1.00 34.28 320 THR A CA 1
ATOM 2262 C C . THR A 1 320 ? 22.385 -5.318 -40.691 1.00 34.28 320 THR A C 1
ATOM 2264 O O . THR A 1 320 ? 23.393 -5.465 -39.999 1.00 34.28 320 THR A O 1
ATOM 2267 N N . ASP A 1 321 ? 22.241 -5.935 -41.864 1.00 36.38 321 ASP A N 1
ATOM 2268 C CA . ASP A 1 321 ? 23.248 -6.806 -42.467 1.00 36.38 321 ASP A CA 1
ATOM 2269 C C . ASP A 1 321 ? 24.567 -6.062 -42.728 1.00 36.38 321 ASP A C 1
ATOM 2271 O O . ASP A 1 321 ? 24.594 -5.048 -43.423 1.00 36.38 321 ASP A O 1
ATOM 2275 N N . GLY A 1 322 ? 25.676 -6.622 -42.230 1.00 35.72 322 GLY A N 1
ATOM 2276 C CA . GLY A 1 322 ? 27.030 -6.265 -42.666 1.00 35.72 322 GLY A CA 1
ATOM 2277 C C . GLY A 1 322 ? 27.978 -5.787 -41.567 1.00 35.72 322 GLY A C 1
ATOM 2278 O O . GLY A 1 322 ? 28.386 -4.633 -41.556 1.00 35.72 322 GLY A O 1
ATOM 2279 N N . GLY A 1 323 ? 28.419 -6.688 -40.686 1.00 29.39 323 GLY A N 1
ATOM 2280 C CA . GLY A 1 323 ? 29.565 -6.422 -39.811 1.00 29.39 323 GLY A CA 1
ATOM 2281 C C . GLY A 1 323 ? 29.557 -7.263 -38.543 1.00 29.39 323 GLY A C 1
ATOM 2282 O O . GLY A 1 323 ? 28.666 -7.146 -37.713 1.00 29.39 323 GLY A O 1
ATOM 2283 N N . LEU A 1 324 ? 30.562 -8.125 -38.392 1.00 38.66 324 LEU A N 1
ATOM 2284 C CA . LEU A 1 324 ? 30.827 -8.912 -37.185 1.00 38.66 324 LEU A CA 1
ATOM 2285 C C . LEU A 1 324 ? 30.754 -8.039 -35.921 1.00 38.66 324 LEU A C 1
ATOM 2287 O O . LEU A 1 324 ? 31.592 -7.147 -35.790 1.00 38.66 324 LEU A O 1
ATOM 2291 N N . ARG A 1 325 ? 29.851 -8.344 -34.971 1.00 41.06 325 ARG A N 1
ATOM 2292 C CA . ARG A 1 325 ? 30.125 -8.246 -33.521 1.00 41.06 325 ARG A CA 1
ATOM 2293 C C . ARG A 1 325 ? 29.037 -8.866 -32.622 1.00 41.06 325 ARG A C 1
ATOM 2295 O O . ARG A 1 325 ? 27.853 -8.588 -32.734 1.00 41.06 325 ARG A O 1
ATOM 2302 N N . GLN A 1 326 ? 29.559 -9.748 -31.771 1.00 33.34 326 GLN A N 1
ATOM 2303 C CA . GLN A 1 326 ? 29.118 -10.371 -30.517 1.00 33.34 326 GLN A CA 1
ATOM 2304 C C . GLN A 1 326 ? 27.779 -9.941 -29.887 1.00 33.34 326 GLN A C 1
ATOM 2306 O O . GLN A 1 326 ? 27.594 -8.788 -29.513 1.00 33.34 326 GLN A O 1
ATOM 2311 N N . TYR A 1 327 ? 26.932 -10.941 -29.605 1.00 35.91 327 TYR A N 1
ATOM 2312 C CA . TYR A 1 327 ? 26.056 -10.926 -28.432 1.00 35.91 327 TYR A CA 1
ATOM 2313 C C . TYR A 1 327 ? 26.932 -10.668 -27.199 1.00 35.91 327 TYR A C 1
ATOM 2315 O O . TYR A 1 327 ? 27.758 -11.513 -26.849 1.00 35.91 327 TYR A O 1
ATOM 2323 N N . ALA A 1 328 ? 26.800 -9.503 -26.571 1.00 38.94 328 ALA A N 1
ATOM 2324 C CA . ALA A 1 328 ? 27.449 -9.232 -25.298 1.00 38.94 328 ALA A CA 1
ATOM 2325 C C . ALA A 1 328 ? 26.601 -9.854 -24.184 1.00 38.94 328 ALA A C 1
ATOM 2327 O O . ALA A 1 328 ? 25.845 -9.173 -23.500 1.00 38.94 328 ALA A O 1
ATOM 2328 N N . ASP A 1 329 ? 26.711 -11.171 -24.028 1.00 38.38 329 ASP A N 1
ATOM 2329 C CA . ASP A 1 329 ? 26.363 -11.809 -22.767 1.00 38.38 329 ASP A CA 1
ATOM 2330 C C . ASP A 1 329 ? 27.457 -11.408 -21.770 1.00 38.38 329 ASP A C 1
ATOM 2332 O O . ASP A 1 329 ? 28.508 -12.044 -21.680 1.00 38.38 329 ASP A O 1
ATOM 2336 N N . CYS A 1 330 ? 27.274 -10.277 -21.088 1.00 40.66 330 CYS A N 1
ATOM 2337 C CA . CYS A 1 330 ? 28.181 -9.809 -20.041 1.00 40.66 330 CYS A CA 1
ATOM 2338 C C . CYS A 1 330 ? 28.031 -10.688 -18.787 1.00 40.66 330 CYS A C 1
ATOM 2340 O O . CYS A 1 330 ? 27.759 -10.192 -17.699 1.00 40.66 330 CYS A O 1
ATOM 2342 N N . THR A 1 331 ? 28.185 -12.009 -18.912 1.00 40.00 331 THR A N 1
ATOM 2343 C CA . THR A 1 331 ? 28.334 -12.882 -17.751 1.00 40.00 331 THR A CA 1
ATOM 2344 C C . THR A 1 331 ? 29.731 -12.657 -17.191 1.00 40.00 331 THR A C 1
ATOM 2346 O O . THR A 1 331 ? 30.736 -12.931 -17.839 1.00 40.00 331 THR A O 1
ATOM 2349 N N . GLY A 1 332 ? 29.817 -12.126 -15.973 1.00 38.50 332 GLY A N 1
ATOM 2350 C CA . GLY A 1 332 ? 31.073 -11.893 -15.255 1.00 38.50 332 GLY A CA 1
ATOM 2351 C C . GLY A 1 332 ? 31.826 -13.171 -14.855 1.00 38.50 332 GLY A C 1
ATOM 2352 O O . GLY A 1 332 ? 32.223 -13.300 -13.700 1.00 38.50 332 GLY A O 1
ATOM 2353 N N . ARG A 1 333 ? 32.030 -14.134 -15.763 1.00 32.12 333 ARG A N 1
ATOM 2354 C CA . ARG A 1 333 ? 32.957 -15.251 -15.555 1.00 32.12 333 ARG A CA 1
ATOM 2355 C C . ARG A 1 333 ? 34.330 -14.869 -16.099 1.00 32.12 333 ARG A C 1
ATOM 2357 O O . ARG A 1 333 ? 34.578 -14.968 -17.296 1.00 32.12 333 ARG A O 1
ATOM 2364 N N . GLN A 1 334 ? 35.242 -14.489 -15.206 1.00 32.00 334 GLN A N 1
ATOM 2365 C CA . GLN A 1 334 ? 36.671 -14.605 -15.492 1.00 32.00 334 GLN A CA 1
ATOM 2366 C C . GLN A 1 334 ? 36.981 -16.081 -15.789 1.00 32.00 334 GLN A C 1
ATOM 2368 O O . GLN A 1 334 ? 36.778 -16.945 -14.933 1.00 32.00 334 GLN A O 1
ATOM 2373 N N . GLN A 1 335 ? 37.438 -16.384 -17.005 1.00 29.09 335 GLN A N 1
ATOM 2374 C CA . GLN A 1 335 ? 38.155 -17.631 -17.263 1.00 29.09 335 GLN A CA 1
ATOM 2375 C C . GLN A 1 335 ? 39.526 -17.524 -16.575 1.00 29.09 335 GLN A C 1
ATOM 2377 O O . GLN A 1 335 ? 40.170 -16.486 -16.713 1.00 29.09 335 GLN A O 1
ATOM 2382 N N . PRO A 1 336 ? 39.985 -18.536 -15.818 1.00 36.00 336 PRO A N 1
ATOM 2383 C CA . PRO A 1 336 ? 41.350 -18.535 -15.321 1.00 36.00 336 PRO A CA 1
ATOM 2384 C C . PRO A 1 336 ? 42.289 -18.772 -16.507 1.00 36.00 336 PRO A C 1
ATOM 2386 O O . PRO A 1 336 ? 42.193 -19.799 -17.182 1.00 36.00 336 PRO A O 1
ATOM 2389 N N . ASP A 1 337 ? 43.168 -17.805 -16.762 1.00 36.06 337 ASP A N 1
ATOM 2390 C CA . ASP A 1 337 ? 44.169 -17.859 -17.822 1.00 36.06 337 ASP A CA 1
ATOM 2391 C C . ASP A 1 337 ? 45.004 -19.143 -17.713 1.00 36.06 337 ASP A C 1
ATOM 2393 O O . ASP A 1 337 ? 45.716 -19.392 -16.734 1.00 36.06 337 ASP A O 1
ATOM 2397 N N . GLY A 1 338 ? 44.892 -19.985 -18.740 1.00 32.59 338 GLY A N 1
ATOM 2398 C CA . GLY A 1 338 ? 45.743 -21.148 -18.923 1.00 32.59 338 GLY A CA 1
ATOM 2399 C C . GLY A 1 338 ? 47.164 -20.710 -19.265 1.00 32.59 338 GLY A C 1
ATOM 2400 O O . GLY A 1 338 ? 47.391 -20.000 -20.242 1.00 32.59 338 GLY A O 1
ATOM 2401 N N . TRP A 1 339 ? 48.131 -21.167 -18.473 1.00 33.78 339 TRP A N 1
ATOM 2402 C CA . TRP A 1 339 ? 49.551 -21.062 -18.792 1.00 33.78 339 TRP A CA 1
ATOM 2403 C C . TRP A 1 339 ? 49.880 -21.943 -20.004 1.00 33.78 339 TRP A C 1
ATOM 2405 O O . TRP A 1 339 ? 49.710 -23.162 -19.952 1.00 33.78 339 TRP A O 1
ATOM 2415 N N . VAL A 1 340 ? 50.386 -21.336 -21.077 1.00 38.31 340 VAL A N 1
ATOM 2416 C CA . VAL A 1 340 ? 51.021 -22.047 -22.195 1.00 38.31 340 VAL A CA 1
ATOM 2417 C C . VAL A 1 340 ? 52.511 -22.213 -21.873 1.00 38.31 340 VAL A C 1
ATOM 2419 O O . VAL A 1 340 ? 53.163 -21.251 -21.466 1.00 38.31 340 VAL A O 1
ATOM 2422 N N . ARG A 1 341 ? 53.028 -23.440 -22.019 1.00 36.56 341 ARG A N 1
ATOM 2423 C CA . ARG A 1 341 ? 54.468 -23.713 -22.152 1.00 36.56 341 ARG A CA 1
ATOM 2424 C C . ARG A 1 341 ? 54.910 -23.483 -23.586 1.00 36.56 341 ARG A C 1
ATOM 2426 O O . ARG A 1 341 ? 54.140 -23.895 -24.481 1.00 36.56 341 ARG A O 1
#

pLDDT: mean 74.91, std 22.83, range [23.12, 98.56]

Nearest PDB structures (foldseek):
  5awf-assembly1_B  TM=3.478E-01  e=6.683E-01  Escherichia coli K-12
  4wa0-assembly1_A  TM=2.457E-01  e=2.296E+00  Caldicellulosiruptor kronotskyensis 2002

InterPro domains:
  IPR000258 Bacterial ice-nucleation, octamer repeat [PF00818] (180-208)
  IPR000258 Bacterial ice-nucleation, octamer repeat [PF00818] (228-256)
  IPR000258 Bacterial ice-nucleation, octamer repeat [PF00818] (276-303)
  IPR000258 Bacterial ice-nucleation, octamer repeat [PR00327] (18-35)
  IPR000258 Bacterial ice-nucleation, octamer repeat [PR00327] (58-77)
  IPR000258 Bacterial ice-nucleation, octamer repeat [PR00327] (241-255)
  IPR000258 Bacterial ice-nucleation, octamer repeat [PS00314] (195-202)
  IPR000258 Bacterial ice-nucleation, octamer repeat [PS00314] (243-250)
  IPR000258 Bacterial ice-nucleation, octamer repeat [PS00314] (291-298)

Sequence (341 aa):
MNLEKALVLRTCANNMADHCGLVWPVSVTVECRHWQPTKAHENGLAGLLWGVGTSAFLSVHADARWVVCEVAVADLIALSESGMVKFQRAQVVHVGDKSSAAHYLLMHRASYSSTSPPAAVEVRPASGELVVSHEVFDVASVSAAVGAEGNLPAVTTQTLQTATYGSTLIGDSHSQLVAGYGSTETAGSHSDLTAGYGSTGTAGSDSSLTAGYGSTQTSRSDSSLRAGYGSTQTAQEGSNLTAGYGSTGTAGADSSLIAGYGSTQTSGSDSALTAGYGSTQTAQEGSNLTAGYGSTGTAGSDSSLIAGYGSTQTSRGQRTDGGLRQYADCTGRQQPDGWVR